Protein AF-A0A564YIC4-F1 (afdb_monomer_lite)

Secondary structure (DSSP, 8-state):
-GGGTPPPGGGSTTHHHHEEE-GGGS-GGGGGGGPPPPTTT---TTPPP-TT-TTSPPTTTT-SSTT--SEEESSTTTGGG---GGG----HHHHHHHHHHTTGGGG-SS------TT-EE-TTS-EE-HHHHHHHH--BTT-HHHHHHHHTTTHHHHTHHHHHHHBTTTTT-S--SSGGG--------

Sequence (189 aa):
GHAIGLDHEHVRAERDEYLKVDTAGVPDNLKSFFTKKTKNQLLTFDSPYDLQSVMHYGQSSFSTFADKTPINVKDAKLRPLLKDVYIKDVSFWDVRAVNLNYDCKDRCRGSKPKCEFPGFIDKNCKCQTPAGFAKRRCVDSYGTSNCAKLADKLECYRNASFMTANCRKTCKFCYTDKLSDLQMVPVVT

Structure (mmCIF, N/CA/C/O backbone):
data_AF-A0A564YIC4-F1
#
_entry.id   AF-A0A564YIC4-F1
#
loop_
_atom_site.group_PDB
_atom_site.id
_atom_site.type_symbol
_atom_site.label_atom_id
_atom_site.label_alt_id
_atom_site.label_comp_id
_atom_site.label_asym_id
_atom_site.label_entity_id
_atom_site.label_seq_id
_atom_site.pdbx_PDB_ins_code
_atom_site.Cartn_x
_atom_site.Cartn_y
_atom_site.Cartn_z
_atom_site.occupancy
_atom_site.B_iso_or_equiv
_atom_site.auth_seq_id
_atom_site.auth_comp_id
_atom_site.auth_asym_id
_atom_site.auth_atom_id
_atom_site.pdbx_PDB_model_num
ATOM 1 N N . GLY A 1 1 ? 2.704 -11.047 4.676 1.00 93.75 1 GLY A N 1
ATOM 2 C CA . GLY A 1 1 ? 1.407 -11.066 3.978 1.00 93.75 1 GLY A CA 1
ATOM 3 C C . GLY A 1 1 ? 0.935 -12.476 3.717 1.00 93.75 1 GLY A C 1
ATOM 4 O O . GLY A 1 1 ? 0.010 -12.906 4.385 1.00 93.75 1 GLY A O 1
ATOM 5 N N . HIS A 1 2 ? 1.594 -13.213 2.821 1.00 97.12 2 HIS A N 1
ATOM 6 C CA . HIS A 1 2 ? 1.142 -14.549 2.396 1.00 97.12 2 HIS A CA 1
ATOM 7 C C . HIS A 1 2 ? 0.832 -15.527 3.533 1.00 97.12 2 HIS A C 1
ATOM 9 O O . HIS A 1 2 ? -0.257 -16.086 3.568 1.00 97.12 2 HIS A O 1
ATOM 15 N N . ALA A 1 3 ? 1.734 -15.669 4.511 1.00 97.81 3 ALA A N 1
ATOM 16 C CA . ALA A 1 3 ? 1.529 -16.576 5.646 1.00 97.81 3 ALA A CA 1
ATOM 17 C C . ALA A 1 3 ? 0.287 -16.248 6.501 1.00 97.81 3 ALA A C 1
ATOM 19 O O . ALA A 1 3 ? -0.204 -17.110 7.218 1.00 97.81 3 ALA A O 1
ATOM 20 N N . ILE A 1 4 ? -0.212 -15.010 6.430 1.00 96.31 4 ILE A N 1
ATOM 21 C CA . ILE A 1 4 ? -1.395 -14.538 7.162 1.00 96.31 4 ILE A CA 1
ATOM 22 C C . ILE A 1 4 ? -2.574 -14.246 6.220 1.00 96.31 4 ILE A C 1
ATOM 24 O O . ILE A 1 4 ? -3.446 -13.448 6.549 1.00 96.31 4 ILE A O 1
ATOM 28 N N . GLY A 1 5 ? -2.590 -14.855 5.030 1.00 95.31 5 GLY A N 1
ATOM 29 C CA . GLY A 1 5 ? -3.751 -14.852 4.138 1.00 95.31 5 GLY A CA 1
ATOM 30 C C . GLY A 1 5 ? -3.860 -13.681 3.159 1.00 95.31 5 GLY A C 1
ATOM 31 O O . GLY A 1 5 ? -4.907 -13.529 2.542 1.00 95.31 5 GLY A O 1
ATOM 32 N N . LEU A 1 6 ? -2.816 -12.859 2.984 1.00 97.62 6 LEU A N 1
ATOM 33 C CA . LEU A 1 6 ? -2.816 -11.831 1.933 1.00 97.62 6 LEU A CA 1
ATOM 34 C C . LEU A 1 6 ? -2.206 -12.359 0.629 1.00 97.62 6 LEU A C 1
ATOM 36 O O . LEU A 1 6 ? -1.064 -12.829 0.613 1.00 97.62 6 LEU A O 1
ATOM 40 N N . ASP A 1 7 ? -2.937 -12.206 -0.470 1.00 97.75 7 ASP A N 1
ATOM 41 C CA . ASP A 1 7 ? -2.413 -12.330 -1.830 1.00 97.75 7 ASP A CA 1
ATOM 42 C C . ASP A 1 7 ? -1.797 -11.019 -2.319 1.00 97.75 7 ASP A C 1
ATOM 44 O O . ASP A 1 7 ? -1.897 -9.983 -1.663 1.00 97.75 7 ASP A O 1
ATOM 48 N N . HIS A 1 8 ? -1.141 -11.066 -3.479 1.00 97.88 8 HIS A N 1
ATOM 49 C CA . HIS A 1 8 ? -0.662 -9.846 -4.109 1.00 97.88 8 HIS A CA 1
ATOM 50 C C . HIS A 1 8 ? -1.817 -8.981 -4.624 1.00 97.88 8 HIS A C 1
ATOM 52 O O . HIS A 1 8 ? -2.728 -9.470 -5.290 1.00 97.88 8 HIS A O 1
ATOM 58 N N . GLU A 1 9 ? -1.743 -7.673 -4.402 1.00 98.00 9 GLU A N 1
ATOM 59 C CA . GLU A 1 9 ? -2.812 -6.750 -4.801 1.00 98.00 9 GLU A CA 1
ATOM 60 C C . GLU A 1 9 ? -3.029 -6.743 -6.329 1.00 98.00 9 GLU A C 1
ATOM 62 O O . GLU A 1 9 ? -4.159 -6.681 -6.813 1.00 98.00 9 GLU A O 1
ATOM 67 N N . HIS A 1 10 ? -1.956 -6.916 -7.117 1.00 97.88 10 HIS A N 1
ATOM 68 C CA . HIS A 1 10 ? -2.035 -6.920 -8.584 1.00 97.88 10 HIS A CA 1
ATOM 69 C C . HIS A 1 10 ? -2.733 -8.147 -9.171 1.00 97.88 10 HIS A C 1
ATOM 71 O O . HIS A 1 10 ? -2.986 -8.166 -10.376 1.00 97.88 10 HIS A O 1
ATOM 77 N N . VAL A 1 11 ? -3.050 -9.176 -8.380 1.00 97.81 11 VAL A N 1
ATOM 78 C CA . VAL A 1 11 ? -3.800 -10.341 -8.877 1.00 97.81 11 VAL A CA 1
ATOM 79 C C . VAL A 1 11 ? -5.314 -10.184 -8.728 1.00 97.81 11 VAL A C 1
ATOM 81 O O . VAL A 1 11 ? -6.042 -11.088 -9.121 1.00 97.81 11 VAL A O 1
ATOM 84 N N . ARG A 1 12 ? -5.818 -9.059 -8.206 1.00 97.94 12 ARG A N 1
ATOM 85 C CA . ARG A 1 12 ? -7.264 -8.805 -8.076 1.00 97.94 12 ARG A CA 1
ATOM 86 C C . ARG A 1 12 ? -7.991 -8.837 -9.427 1.00 97.94 12 ARG A C 1
ATOM 88 O O . ARG A 1 12 ? -7.422 -8.516 -10.471 1.00 97.94 12 ARG A O 1
ATOM 95 N N . ALA A 1 13 ? -9.268 -9.215 -9.416 1.00 97.62 13 ALA A N 1
ATOM 96 C CA . ALA A 1 13 ? -10.060 -9.417 -10.633 1.00 97.62 13 ALA A CA 1
ATOM 97 C C . ALA A 1 13 ? -10.194 -8.130 -11.473 1.00 97.62 13 ALA A C 1
ATOM 99 O O . ALA A 1 13 ? -10.117 -8.164 -12.706 1.00 97.62 13 ALA A O 1
ATOM 100 N N . GLU A 1 14 ? -10.348 -7.006 -10.778 1.00 95.38 14 GLU A N 1
ATOM 101 C CA . GLU A 1 14 ? -10.528 -5.645 -11.281 1.00 95.38 14 GLU A CA 1
ATOM 102 C C . GLU A 1 14 ? -9.211 -4.890 -11.516 1.00 95.38 14 GLU A C 1
ATOM 104 O O . GLU A 1 14 ? -9.234 -3.727 -11.903 1.00 95.38 14 GLU A O 1
ATOM 109 N N . ARG A 1 15 ? -8.042 -5.523 -11.325 1.00 97.00 15 ARG A N 1
ATOM 110 C CA . ARG A 1 15 ? -6.737 -4.836 -11.427 1.00 97.00 15 ARG A CA 1
ATOM 111 C C . ARG A 1 15 ? -6.514 -4.124 -12.764 1.00 97.00 15 ARG A C 1
ATOM 113 O O . ARG A 1 15 ? -5.825 -3.111 -12.808 1.00 97.00 15 ARG A O 1
ATOM 120 N N . ASP A 1 16 ? -7.130 -4.607 -13.842 1.00 97.69 16 ASP A N 1
ATOM 121 C CA . ASP A 1 16 ? -7.024 -3.997 -15.171 1.00 97.69 16 ASP A CA 1
ATOM 122 C C . ASP A 1 16 ? -7.811 -2.676 -15.291 1.00 97.69 16 ASP A C 1
ATOM 124 O O . ASP A 1 16 ? -7.642 -1.965 -16.275 1.00 97.69 16 ASP A O 1
ATOM 128 N N . GLU A 1 17 ? -8.640 -2.290 -14.317 1.00 96.50 17 GLU A N 1
ATOM 129 C CA . GLU A 1 17 ? -9.222 -0.938 -14.239 1.00 96.50 17 GLU A CA 1
ATOM 130 C C . GLU A 1 17 ? -8.153 0.105 -13.868 1.00 96.50 17 GLU A C 1
ATOM 132 O O . GLU A 1 17 ? -8.192 1.240 -14.342 1.00 96.50 17 GLU A O 1
ATOM 137 N N . TYR A 1 18 ? -7.136 -0.312 -13.107 1.00 96.44 18 TYR A N 1
ATOM 138 C CA . TYR A 1 18 ? -6.077 0.546 -12.568 1.00 96.44 18 TYR A CA 1
ATOM 139 C C . TYR A 1 18 ? -4.740 0.366 -13.289 1.00 96.44 18 TYR A C 1
ATOM 141 O O . TYR A 1 18 ? -3.951 1.309 -13.389 1.00 96.44 18 TYR A O 1
ATOM 149 N N . LEU A 1 19 ? -4.478 -0.836 -13.806 1.00 97.56 19 LEU A N 1
ATOM 150 C CA . LEU A 1 19 ? -3.200 -1.235 -14.378 1.00 97.56 19 LEU A CA 1
ATOM 151 C C . LEU A 1 19 ? -3.306 -1.586 -15.863 1.00 97.56 19 LEU A C 1
ATOM 153 O O . LEU A 1 19 ? -4.297 -2.137 -16.337 1.00 97.56 19 LEU A O 1
ATOM 157 N N . LYS A 1 20 ? -2.221 -1.334 -16.590 1.00 97.88 20 LYS A N 1
ATOM 158 C CA . LYS A 1 20 ? -1.868 -2.038 -17.821 1.00 97.88 20 LYS A CA 1
ATOM 159 C C . LYS A 1 20 ? -0.716 -2.988 -17.491 1.00 97.88 20 LYS A C 1
ATOM 161 O O . LYS A 1 20 ? 0.364 -2.5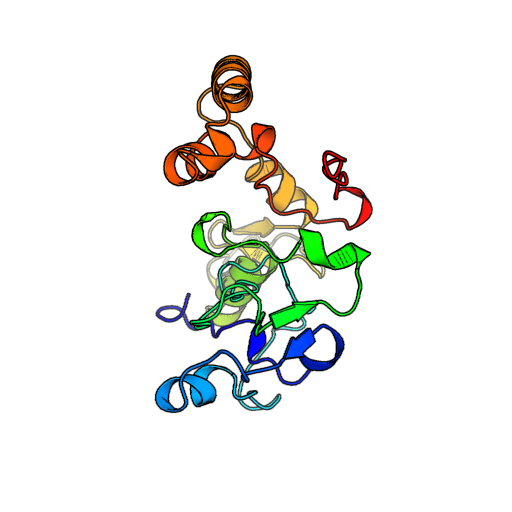29 -17.112 1.00 97.88 20 LYS A O 1
ATOM 166 N N . VAL A 1 21 ? -0.960 -4.290 -17.630 1.00 97.69 21 VAL A N 1
ATOM 167 C CA . VAL A 1 21 ? 0.052 -5.332 -17.410 1.00 97.69 21 VAL A CA 1
ATOM 168 C C . VAL A 1 21 ? 0.643 -5.768 -18.748 1.00 97.69 21 VAL A C 1
ATOM 170 O O . VAL A 1 21 ? -0.103 -6.150 -19.647 1.00 97.69 21 VAL A O 1
ATOM 173 N N . ASP A 1 22 ? 1.969 -5.718 -18.872 1.00 96.88 22 ASP A N 1
ATOM 174 C CA . ASP A 1 22 ? 2.708 -6.136 -20.069 1.00 96.88 22 ASP A CA 1
ATOM 175 C C . ASP A 1 22 ? 3.901 -7.018 -19.689 1.00 96.88 22 ASP A C 1
ATOM 177 O O . ASP A 1 22 ? 4.932 -6.558 -19.211 1.00 96.88 22 ASP A O 1
ATOM 181 N N . THR A 1 23 ? 3.786 -8.320 -19.918 1.00 97.06 23 THR A N 1
ATOM 182 C CA . THR A 1 23 ? 4.815 -9.277 -19.496 1.00 97.06 23 THR A CA 1
ATOM 183 C C . THR A 1 23 ? 5.921 -9.492 -20.535 1.00 97.06 23 THR A C 1
ATOM 185 O O . THR A 1 23 ? 6.698 -10.435 -20.402 1.00 97.06 23 THR A O 1
ATOM 188 N N . ALA A 1 24 ? 6.060 -8.625 -21.546 1.00 96.94 24 ALA A N 1
ATOM 189 C CA . ALA A 1 24 ? 7.092 -8.749 -22.584 1.00 96.94 24 ALA A CA 1
ATOM 190 C C . ALA A 1 24 ? 8.544 -8.700 -22.060 1.00 96.94 24 ALA A C 1
ATOM 192 O O . ALA A 1 24 ? 9.470 -9.080 -22.783 1.00 96.94 24 ALA A O 1
ATOM 193 N N . GLY A 1 25 ? 8.766 -8.190 -20.842 1.00 96.19 25 GLY A N 1
ATOM 194 C CA . GLY A 1 25 ? 10.070 -8.188 -20.161 1.00 96.19 25 GLY A CA 1
ATOM 195 C C . GLY A 1 25 ? 10.256 -9.294 -19.120 1.00 96.19 25 GLY A C 1
ATOM 196 O O . GLY A 1 25 ? 11.339 -9.414 -18.546 1.00 96.19 25 GLY A O 1
ATOM 197 N N . VAL A 1 26 ? 9.213 -10.089 -18.870 1.00 97.81 26 VAL A N 1
ATOM 198 C CA . VAL A 1 26 ? 9.172 -11.119 -17.826 1.00 97.81 26 VAL A CA 1
ATOM 199 C C . VAL A 1 26 ? 9.535 -12.483 -18.429 1.00 97.81 26 VAL A C 1
ATOM 201 O O . VAL A 1 26 ? 8.943 -12.856 -19.446 1.00 97.81 26 VAL A O 1
ATOM 204 N N . PRO A 1 27 ? 10.449 -13.259 -17.812 1.00 97.81 27 PRO A N 1
ATOM 205 C CA . PRO A 1 27 ? 10.739 -14.634 -18.219 1.00 97.81 27 PRO A CA 1
ATOM 206 C C . PRO A 1 27 ? 9.483 -15.514 -18.266 1.00 97.81 27 PRO A C 1
ATOM 208 O O . PRO A 1 27 ? 8.625 -15.420 -17.388 1.00 97.81 27 PRO A O 1
ATOM 211 N N . ASP A 1 28 ? 9.375 -16.400 -19.260 1.00 97.25 28 ASP A N 1
ATOM 212 C CA . ASP A 1 28 ? 8.153 -17.186 -19.503 1.00 97.25 28 ASP A CA 1
ATOM 213 C C . ASP A 1 28 ? 7.704 -18.009 -18.289 1.00 97.25 28 ASP A C 1
ATOM 215 O O . ASP A 1 28 ? 6.517 -18.035 -17.958 1.00 97.25 28 ASP A O 1
ATOM 219 N N . ASN A 1 29 ? 8.651 -18.600 -17.559 1.00 97.44 29 ASN A N 1
ATOM 220 C CA . ASN A 1 29 ? 8.385 -19.374 -16.345 1.00 97.44 29 ASN A CA 1
ATOM 221 C C . ASN A 1 29 ? 7.865 -18.529 -15.165 1.00 97.44 29 ASN A C 1
ATOM 223 O O . ASN A 1 29 ? 7.416 -19.095 -14.171 1.00 97.44 29 ASN A O 1
ATOM 227 N N . LEU A 1 30 ? 7.916 -17.196 -15.259 1.00 97.62 30 LEU A N 1
ATOM 228 C CA . LEU A 1 30 ? 7.442 -16.261 -14.236 1.00 97.62 30 LEU A CA 1
ATOM 229 C C . LEU A 1 30 ? 6.161 -15.516 -14.646 1.00 97.62 30 LEU A C 1
ATOM 231 O O . LEU A 1 30 ? 5.547 -14.841 -13.819 1.00 97.62 30 LEU A O 1
ATOM 235 N N . LYS A 1 31 ? 5.701 -15.642 -15.897 1.00 97.38 31 LYS A N 1
ATOM 236 C CA . LYS A 1 31 ? 4.496 -14.937 -16.375 1.00 97.38 31 LYS A CA 1
ATOM 237 C C . LYS A 1 31 ? 3.230 -15.340 -15.618 1.00 97.38 31 LYS A C 1
ATOM 239 O O . LYS A 1 31 ? 2.336 -14.514 -15.431 1.00 97.38 31 LYS A O 1
ATOM 244 N N . SER A 1 32 ? 3.167 -16.574 -15.116 1.00 97.19 32 SER A N 1
ATOM 245 C CA . SER A 1 32 ? 2.026 -17.073 -14.340 1.00 97.19 32 SER A CA 1
ATOM 246 C C . SER A 1 32 ? 1.784 -16.286 -13.042 1.00 97.19 32 SER A C 1
ATOM 248 O O . SER A 1 32 ? 0.628 -16.174 -12.629 1.00 97.19 32 SER A O 1
ATOM 250 N N . PHE A 1 33 ? 2.805 -15.640 -12.456 1.00 97.44 33 PHE A N 1
ATOM 251 C CA . PHE A 1 33 ? 2.670 -14.769 -11.274 1.00 97.44 33 PHE A CA 1
ATOM 252 C C . PHE A 1 33 ? 1.872 -13.475 -11.535 1.00 97.44 33 PHE A C 1
ATOM 254 O O . PHE A 1 33 ? 1.525 -12.756 -10.596 1.00 97.44 33 PHE A O 1
ATOM 261 N N . PHE A 1 34 ? 1.542 -13.175 -12.796 1.00 98.06 34 PHE A N 1
ATOM 262 C CA . PHE A 1 34 ? 0.685 -12.051 -13.190 1.00 98.06 34 PHE A CA 1
ATOM 263 C C . PHE A 1 34 ? -0.768 -12.469 -13.466 1.00 98.06 34 PHE A C 1
ATOM 265 O O . PHE A 1 34 ? -1.596 -11.628 -13.831 1.00 98.06 34 PHE A O 1
ATOM 272 N N . THR A 1 35 ? -1.112 -13.746 -13.290 1.00 97.69 35 THR A N 1
ATOM 273 C CA . THR A 1 35 ? -2.473 -14.252 -13.522 1.00 97.69 35 THR A CA 1
ATOM 274 C C . THR A 1 35 ? -3.454 -13.643 -12.522 1.00 97.69 35 THR A C 1
ATOM 276 O O . THR A 1 35 ? -3.180 -13.596 -11.324 1.00 97.69 35 THR A O 1
ATOM 279 N N . LYS A 1 36 ? -4.605 -13.161 -13.009 1.00 98.12 36 LYS A N 1
ATOM 280 C CA . LYS A 1 36 ? -5.675 -12.660 -12.136 1.00 98.12 36 LYS A CA 1
ATOM 281 C C . LYS A 1 36 ? -6.354 -13.803 -11.401 1.00 98.12 36 LYS A C 1
ATOM 283 O O . LYS A 1 36 ? -6.601 -14.862 -11.972 1.00 98.12 36 LYS A O 1
ATOM 288 N N . LYS A 1 37 ? -6.751 -13.527 -10.169 1.00 97.88 37 LYS A N 1
ATOM 289 C CA . LYS A 1 37 ? -7.773 -14.266 -9.444 1.00 97.88 37 LYS A CA 1
ATOM 290 C C . LYS A 1 37 ? -9.148 -13.704 -9.792 1.00 97.88 37 LYS A C 1
ATOM 292 O O . LYS A 1 37 ? -9.310 -12.520 -10.080 1.00 97.88 37 LYS A O 1
ATOM 297 N N . THR A 1 38 ? -10.149 -14.568 -9.772 1.00 97.25 38 THR A N 1
ATOM 298 C CA . THR A 1 38 ? -11.562 -14.188 -9.873 1.00 97.25 38 THR A CA 1
ATOM 299 C C . THR A 1 38 ? -12.072 -13.642 -8.537 1.00 97.25 38 THR A C 1
ATOM 301 O O . THR A 1 38 ? -11.466 -13.878 -7.491 1.00 97.25 38 THR A O 1
ATOM 304 N N . LYS A 1 39 ? -13.230 -12.968 -8.548 1.00 93.69 39 LYS A N 1
ATOM 305 C CA . LYS A 1 39 ? -13.878 -12.449 -7.326 1.00 93.69 39 LYS A CA 1
ATOM 306 C C . LYS A 1 39 ? -14.167 -13.537 -6.281 1.00 93.69 39 LYS A C 1
ATOM 308 O O . LYS A 1 39 ? -14.170 -13.251 -5.093 1.00 93.69 39 LYS A O 1
ATOM 313 N N . ASN A 1 40 ? -14.355 -14.786 -6.712 1.00 95.75 40 ASN A N 1
ATOM 314 C CA . ASN A 1 40 ? -14.613 -15.917 -5.814 1.00 95.75 40 ASN A CA 1
ATOM 315 C C . ASN A 1 40 ? -13.327 -16.520 -5.226 1.00 95.75 40 ASN A C 1
ATOM 317 O O . ASN A 1 40 ? -13.388 -17.264 -4.255 1.00 95.75 40 ASN A O 1
ATOM 321 N N . GLN A 1 41 ? -12.167 -16.236 -5.823 1.00 96.38 41 GLN A N 1
ATOM 322 C CA . GLN A 1 41 ? -10.869 -16.755 -5.382 1.00 96.38 41 GLN A CA 1
ATOM 323 C C . GLN A 1 41 ? -10.142 -15.808 -4.424 1.00 96.38 41 GLN A C 1
ATOM 325 O O . GLN A 1 41 ? -9.165 -16.222 -3.802 1.00 96.38 41 GLN A O 1
ATOM 330 N N . LEU A 1 42 ? -10.565 -14.544 -4.342 1.00 95.81 42 LEU A N 1
ATOM 331 C CA . LEU A 1 42 ? -9.922 -13.533 -3.513 1.00 95.81 42 LEU A CA 1
ATOM 332 C C . LEU A 1 42 ? -10.963 -12.609 -2.883 1.00 95.81 42 LEU A C 1
ATOM 334 O O . LEU A 1 42 ? -11.625 -11.836 -3.573 1.00 95.81 42 LEU A O 1
ATOM 338 N N . LEU A 1 43 ? -11.065 -12.672 -1.557 1.00 95.31 43 LEU A N 1
ATOM 339 C CA . LEU A 1 43 ? -11.914 -11.787 -0.774 1.00 95.31 43 LEU A CA 1
ATOM 340 C C . LEU A 1 43 ? -11.203 -10.449 -0.545 1.00 95.31 43 LEU A C 1
ATOM 342 O O . LEU A 1 43 ? -10.116 -10.404 0.024 1.00 95.31 43 LEU A O 1
ATOM 346 N N . THR A 1 44 ? -11.828 -9.351 -0.964 1.00 91.00 44 THR A N 1
ATOM 347 C CA . THR A 1 44 ? -11.240 -8.002 -0.877 1.00 91.00 44 THR A CA 1
ATOM 348 C C . THR A 1 44 ? -11.701 -7.222 0.351 1.00 91.00 44 THR A C 1
ATOM 350 O O . THR A 1 44 ? -11.183 -6.138 0.619 1.00 91.00 44 THR A O 1
ATOM 353 N N . PHE A 1 45 ? -12.675 -7.746 1.101 1.00 93.69 45 PHE A N 1
ATOM 354 C CA . PHE A 1 45 ? -13.305 -7.072 2.241 1.00 93.69 45 PHE A CA 1
ATOM 355 C C . PHE A 1 45 ? -13.802 -5.654 1.910 1.00 93.69 45 PHE A C 1
ATOM 357 O O . PHE A 1 45 ? -13.671 -4.752 2.734 1.00 93.69 45 PHE A O 1
ATOM 364 N N . ASP A 1 46 ? -14.315 -5.422 0.701 1.00 90.56 46 ASP A N 1
ATOM 365 C CA . ASP A 1 46 ? -14.754 -4.099 0.221 1.00 90.56 46 ASP A CA 1
ATOM 366 C C . ASP A 1 46 ? -13.642 -3.033 0.214 1.00 90.56 46 ASP A C 1
ATOM 368 O O . ASP A 1 46 ? -13.907 -1.831 0.274 1.00 90.56 46 ASP A O 1
ATOM 372 N N . SER A 1 47 ? -12.374 -3.454 0.173 1.00 91.88 47 SER A N 1
ATOM 373 C CA . SER A 1 47 ? -11.264 -2.521 -0.017 1.00 91.88 47 SER A CA 1
ATOM 374 C C . SER A 1 47 ? -11.247 -1.987 -1.454 1.00 91.88 47 SER A C 1
ATOM 376 O O . SER A 1 47 ? -11.444 -2.763 -2.398 1.00 91.88 47 SER A O 1
ATOM 378 N N . PRO A 1 48 ? -10.964 -0.687 -1.655 1.00 94.06 48 PRO A N 1
ATOM 379 C CA . PRO A 1 48 ? -10.563 -0.185 -2.960 1.00 94.06 48 PRO A CA 1
ATOM 380 C C . PRO A 1 48 ? -9.233 -0.825 -3.377 1.00 94.06 48 PRO A C 1
ATOM 382 O O . PRO A 1 48 ? -8.508 -1.372 -2.546 1.00 94.06 48 PRO A O 1
ATOM 385 N N . TYR A 1 49 ? -8.904 -0.725 -4.661 1.00 95.38 49 TYR A N 1
ATOM 386 C CA . TYR A 1 49 ? -7.620 -1.188 -5.175 1.00 95.38 49 TYR A CA 1
ATOM 387 C C . TYR A 1 49 ? -6.462 -0.363 -4.585 1.00 95.38 49 TYR A C 1
ATOM 389 O O . TYR A 1 49 ? -6.394 0.852 -4.799 1.00 95.38 49 TYR A O 1
ATOM 397 N N . ASP A 1 50 ? -5.553 -1.002 -3.844 1.00 95.44 50 ASP A N 1
ATOM 398 C CA . ASP A 1 50 ? -4.527 -0.306 -3.060 1.00 95.44 50 ASP A CA 1
ATOM 399 C C . ASP A 1 50 ? -3.121 -0.372 -3.681 1.00 95.44 50 ASP A C 1
ATOM 401 O O . ASP A 1 50 ? -2.308 -1.253 -3.396 1.00 95.44 50 ASP A O 1
ATOM 405 N N . LEU A 1 51 ? -2.773 0.644 -4.474 1.00 95.44 51 LEU A N 1
ATOM 406 C CA . LEU A 1 51 ? -1.428 0.796 -5.053 1.00 95.44 51 LEU A CA 1
ATOM 407 C C . LEU A 1 51 ? -0.305 0.895 -4.000 1.00 95.44 51 LEU A C 1
ATOM 409 O O . LEU A 1 51 ? 0.855 0.596 -4.308 1.00 95.44 51 LEU A O 1
ATOM 413 N N . GLN A 1 52 ? -0.634 1.301 -2.769 1.00 94.56 52 GLN A N 1
ATOM 414 C CA . GLN A 1 52 ? 0.313 1.460 -1.664 1.00 94.56 52 GLN A CA 1
ATOM 415 C C . GLN A 1 52 ? 0.475 0.185 -0.829 1.00 94.56 52 GLN A C 1
ATOM 417 O O . GLN A 1 52 ? 1.357 0.158 0.031 1.00 94.56 52 GLN A O 1
ATOM 422 N N . SER A 1 53 ? -0.331 -0.858 -1.071 1.00 95.75 53 SER A N 1
ATOM 423 C CA . SER A 1 53 ? -0.233 -2.125 -0.345 1.00 95.75 53 SER A CA 1
ATOM 424 C C . SER A 1 53 ? 1.190 -2.680 -0.403 1.00 95.75 53 SER A C 1
ATOM 426 O O . SER A 1 53 ? 1.822 -2.726 -1.468 1.00 95.75 53 SER A O 1
ATOM 428 N N . VAL A 1 54 ? 1.683 -3.169 0.740 1.00 95.31 54 VAL A N 1
ATOM 429 C CA . VAL A 1 54 ? 2.970 -3.884 0.809 1.00 95.31 54 VAL A CA 1
ATOM 430 C C . VAL A 1 54 ? 2.948 -5.166 -0.029 1.00 95.31 54 VAL A C 1
ATOM 432 O O . VAL A 1 54 ? 3.994 -5.663 -0.438 1.00 95.31 54 VAL A O 1
ATOM 435 N N . MET A 1 55 ? 1.749 -5.681 -0.312 1.00 97.06 55 MET A N 1
ATOM 436 C CA . MET A 1 55 ? 1.511 -6.847 -1.154 1.00 97.06 55 MET A CA 1
ATOM 437 C C . MET A 1 55 ? 1.348 -6.486 -2.633 1.00 97.06 55 MET A C 1
ATOM 439 O O . MET A 1 55 ? 1.173 -7.372 -3.463 1.00 97.06 55 MET A O 1
ATOM 443 N N . HIS A 1 56 ? 1.422 -5.212 -3.011 1.00 97.50 56 HIS A N 1
ATOM 444 C CA . HIS A 1 56 ? 1.441 -4.834 -4.416 1.00 97.50 56 HIS A CA 1
ATOM 445 C C . HIS A 1 56 ? 2.875 -4.900 -4.958 1.00 97.50 56 HIS A C 1
ATOM 447 O O . HIS A 1 56 ? 3.784 -4.266 -4.415 1.00 97.50 56 HIS A O 1
ATOM 453 N N . TYR A 1 57 ? 3.082 -5.598 -6.073 1.00 96.75 57 TYR A N 1
ATOM 454 C CA . TYR A 1 57 ? 4.352 -5.580 -6.806 1.00 96.75 57 TYR A CA 1
ATOM 455 C C . TYR A 1 57 ? 4.775 -4.181 -7.252 1.00 96.75 57 TYR A C 1
ATOM 457 O O . TYR A 1 57 ? 3.946 -3.282 -7.361 1.00 96.75 57 TYR A O 1
ATOM 465 N N . GLY A 1 58 ? 6.076 -3.996 -7.474 1.00 94.50 58 GLY A N 1
ATOM 466 C CA . GLY A 1 58 ? 6.625 -2.778 -8.064 1.00 94.50 58 GLY A CA 1
ATOM 467 C C . GLY A 1 58 ? 6.429 -2.758 -9.579 1.00 94.50 58 GLY A C 1
ATOM 468 O O . GLY A 1 58 ? 6.039 -3.753 -10.190 1.00 94.50 58 GLY A O 1
ATOM 469 N N . GLN A 1 59 ? 6.726 -1.619 -10.199 1.00 94.56 59 GLN A N 1
ATOM 470 C CA . GLN A 1 59 ? 6.543 -1.417 -11.641 1.00 94.56 59 GLN A CA 1
ATOM 471 C C . GLN A 1 59 ? 7.380 -2.395 -12.484 1.00 94.56 59 GLN A C 1
ATOM 473 O O . GLN A 1 59 ? 6.897 -2.907 -13.492 1.00 94.56 59 GLN A O 1
ATOM 478 N N . SER A 1 60 ? 8.603 -2.689 -12.035 1.00 93.69 60 SER A N 1
ATOM 479 C CA . SER A 1 60 ? 9.610 -3.513 -12.718 1.00 93.69 60 SER A CA 1
ATOM 480 C C . SER A 1 60 ? 9.651 -4.975 -12.256 1.00 93.69 60 SER A C 1
ATOM 482 O O . SER A 1 60 ? 10.544 -5.717 -12.664 1.00 93.69 60 SER A O 1
ATOM 484 N N . SER A 1 61 ? 8.717 -5.413 -11.401 1.00 94.38 61 SER A N 1
ATOM 485 C CA . SER A 1 61 ? 8.747 -6.758 -10.813 1.00 94.38 61 SER A CA 1
ATOM 486 C C . SER A 1 61 ? 8.903 -7.850 -11.878 1.00 94.38 61 SER A C 1
ATOM 488 O O . SER A 1 61 ? 8.148 -7.895 -12.845 1.00 94.38 61 SER A O 1
ATOM 490 N N . PHE A 1 62 ? 9.894 -8.725 -11.683 1.00 95.06 62 PHE A N 1
ATOM 491 C CA . PHE A 1 62 ? 10.297 -9.809 -12.593 1.00 95.06 62 PHE A CA 1
ATOM 492 C C . PHE A 1 62 ? 10.783 -9.404 -13.994 1.00 95.06 62 PHE A C 1
ATOM 494 O O . PHE A 1 62 ? 11.087 -10.292 -14.791 1.00 95.06 62 PHE A O 1
ATOM 501 N N . SER A 1 63 ? 10.891 -8.113 -14.316 1.00 96.06 63 SER A N 1
ATOM 502 C CA . SER A 1 63 ? 11.481 -7.703 -15.589 1.00 96.06 63 SER A CA 1
ATOM 503 C C . SER A 1 63 ? 12.986 -7.951 -15.597 1.00 96.06 63 SER A C 1
ATOM 505 O O . SER A 1 63 ? 13.678 -7.694 -14.613 1.00 96.06 63 SER A O 1
ATOM 507 N N . THR A 1 64 ? 13.495 -8.419 -16.732 1.00 96.44 64 THR A N 1
ATOM 508 C CA . THR A 1 64 ? 14.939 -8.550 -17.003 1.00 96.44 64 THR A CA 1
ATOM 509 C C . THR A 1 64 ? 15.462 -7.450 -17.930 1.00 96.44 64 THR A C 1
ATOM 511 O O . THR A 1 64 ? 16.648 -7.417 -18.244 1.00 96.44 64 THR A O 1
ATOM 514 N N . PHE A 1 65 ? 14.587 -6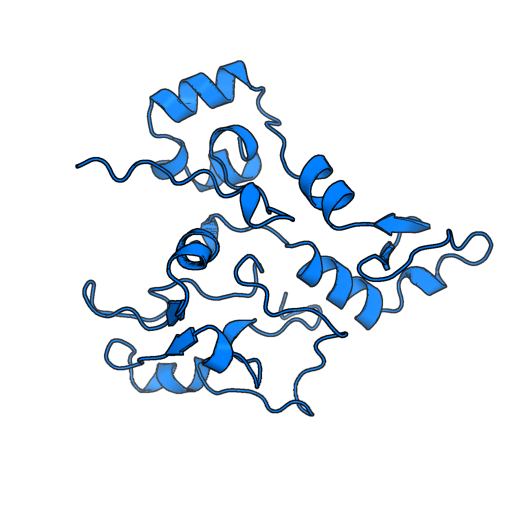.524 -18.339 1.00 94.50 65 PHE A N 1
ATOM 515 C CA . PHE A 1 65 ? 14.894 -5.422 -19.246 1.00 94.50 65 PHE A CA 1
ATOM 516 C C . PHE A 1 65 ? 14.552 -4.085 -18.586 1.00 94.50 65 PHE A C 1
ATOM 518 O O . PHE A 1 65 ? 13.450 -3.911 -18.065 1.00 94.50 65 PHE A O 1
ATOM 525 N N . ALA A 1 66 ? 15.485 -3.132 -18.628 1.00 90.19 66 ALA A N 1
ATOM 526 C CA . ALA A 1 66 ? 15.324 -1.824 -17.989 1.00 90.19 66 ALA A CA 1
ATOM 527 C C . ALA A 1 66 ? 14.228 -0.956 -18.637 1.00 90.19 66 ALA A C 1
ATOM 529 O O . ALA A 1 66 ? 13.642 -0.107 -17.972 1.00 90.19 66 ALA A O 1
ATOM 530 N N . ASP A 1 67 ? 13.942 -1.178 -19.919 1.00 92.31 67 ASP A N 1
ATOM 531 C CA . ASP A 1 67 ? 12.962 -0.443 -20.724 1.00 92.31 67 ASP A CA 1
ATOM 532 C C . ASP A 1 67 ? 11.575 -1.109 -20.761 1.00 92.31 67 ASP A C 1
ATOM 534 O O . ASP A 1 67 ? 10.639 -0.563 -21.348 1.00 92.31 67 ASP A O 1
ATOM 538 N N . LYS A 1 68 ? 11.410 -2.275 -20.123 1.00 93.94 68 LYS A N 1
ATOM 539 C CA . LYS A 1 68 ? 10.132 -2.993 -20.065 1.00 93.94 68 LYS A CA 1
ATOM 540 C C . LYS A 1 68 ? 9.592 -3.005 -18.646 1.00 93.94 68 LYS A C 1
ATOM 542 O O . LYS A 1 68 ? 10.164 -3.641 -17.762 1.00 93.94 68 LYS A O 1
ATOM 547 N N . THR A 1 69 ? 8.446 -2.359 -18.462 1.00 94.56 69 THR A N 1
ATOM 548 C CA . THR A 1 69 ? 7.770 -2.204 -17.170 1.00 94.56 69 THR A CA 1
ATOM 549 C C . THR A 1 69 ? 6.528 -3.092 -17.114 1.00 94.56 69 THR A C 1
ATOM 551 O O . THR A 1 69 ? 5.528 -2.747 -17.750 1.00 94.56 69 THR A O 1
ATOM 554 N N . PRO A 1 70 ? 6.534 -4.216 -16.369 1.00 96.69 70 PRO A N 1
ATOM 555 C CA . PRO A 1 70 ? 5.402 -5.133 -16.373 1.00 96.69 70 PRO A CA 1
ATOM 556 C C . PRO A 1 70 ? 4.116 -4.594 -15.772 1.00 96.69 70 PRO A C 1
ATOM 558 O O . PRO A 1 70 ? 3.037 -5.034 -16.164 1.00 96.69 70 PRO A O 1
ATOM 561 N N . ILE A 1 71 ? 4.205 -3.645 -14.842 1.00 97.31 71 ILE A N 1
ATOM 562 C CA . ILE A 1 71 ? 3.047 -3.070 -14.161 1.00 97.31 71 ILE A CA 1
ATOM 563 C C . ILE A 1 71 ? 3.040 -1.559 -14.372 1.00 97.31 71 ILE A C 1
ATOM 565 O O . ILE A 1 71 ? 3.847 -0.841 -13.788 1.00 97.31 71 ILE A O 1
ATOM 569 N N . ASN A 1 72 ? 2.082 -1.067 -15.159 1.00 96.31 72 ASN A N 1
ATOM 570 C CA . ASN A 1 72 ? 1.917 0.361 -15.424 1.00 96.31 72 ASN A CA 1
ATOM 571 C C . ASN A 1 72 ? 0.589 0.859 -14.860 1.00 96.31 72 ASN A C 1
ATOM 573 O O . ASN A 1 72 ? -0.468 0.381 -15.267 1.00 96.31 72 ASN A O 1
ATOM 577 N N . VAL A 1 73 ? 0.618 1.856 -13.974 1.00 96.88 73 VAL A N 1
ATOM 578 C CA . VAL A 1 73 ? -0.614 2.508 -13.501 1.00 96.88 73 VAL A CA 1
ATOM 579 C C . VAL A 1 73 ? -1.176 3.397 -14.611 1.00 96.88 73 VAL A C 1
ATOM 581 O O . VAL A 1 73 ? -0.466 4.248 -15.165 1.00 96.88 73 VAL A O 1
ATOM 584 N N . LYS A 1 74 ? -2.455 3.189 -14.941 1.00 95.94 74 LYS A N 1
ATOM 585 C CA . LYS A 1 74 ? -3.158 3.891 -16.023 1.00 95.94 74 LYS A CA 1
ATOM 586 C C . LYS A 1 74 ? -3.249 5.389 -15.750 1.00 95.94 74 LYS A C 1
ATOM 588 O O . LYS A 1 74 ? -2.808 6.181 -16.583 1.00 95.94 74 LYS A O 1
ATOM 593 N N . ASP A 1 75 ? -3.758 5.767 -14.579 1.00 92.75 75 ASP A N 1
ATOM 594 C CA . ASP A 1 75 ? -3.830 7.168 -14.166 1.00 92.75 75 ASP A CA 1
ATOM 595 C C . ASP A 1 75 ? -2.440 7.683 -13.766 1.00 92.75 75 ASP A C 1
ATOM 597 O O . ASP A 1 75 ? -1.827 7.226 -12.797 1.00 92.75 75 ASP A O 1
ATOM 601 N N . ALA A 1 76 ? -1.949 8.672 -14.514 1.00 90.75 76 ALA A N 1
ATOM 602 C CA . ALA A 1 76 ? -0.663 9.307 -14.267 1.00 90.75 76 ALA A CA 1
ATOM 603 C C . ALA A 1 76 ? -0.574 9.965 -12.881 1.00 90.75 76 ALA A C 1
ATOM 605 O O . ALA A 1 76 ? 0.504 9.960 -12.288 1.00 90.75 76 ALA A O 1
ATOM 606 N N . LYS A 1 77 ? -1.690 10.467 -12.333 1.00 89.19 77 LYS A N 1
ATOM 607 C CA . LYS A 1 77 ? -1.741 11.067 -10.990 1.00 89.19 77 LYS A CA 1
ATOM 608 C C . LYS A 1 77 ? -1.531 10.031 -9.887 1.00 89.19 77 LYS A C 1
ATOM 610 O O . LYS A 1 77 ? -1.058 10.374 -8.809 1.00 89.19 77 LYS A O 1
ATOM 615 N N . LEU A 1 78 ? -1.859 8.768 -10.163 1.00 89.62 78 LEU A N 1
ATOM 616 C CA . LEU A 1 78 ? -1.747 7.661 -9.214 1.00 89.62 78 LEU A CA 1
ATOM 617 C C . LEU A 1 78 ? -0.413 6.914 -9.310 1.00 89.62 78 LEU A C 1
ATOM 619 O O . LEU A 1 78 ? -0.045 6.221 -8.365 1.00 89.62 78 LEU A O 1
ATOM 623 N N . ARG A 1 79 ? 0.343 7.063 -10.408 1.00 90.81 79 ARG A N 1
ATOM 624 C CA . ARG A 1 79 ? 1.658 6.411 -10.591 1.00 90.81 79 ARG A CA 1
ATOM 625 C C . ARG A 1 79 ? 2.607 6.574 -9.393 1.00 90.81 79 ARG A C 1
ATOM 627 O O . ARG A 1 79 ? 3.198 5.566 -9.013 1.00 90.81 79 ARG A O 1
ATOM 634 N N . PRO A 1 80 ? 2.729 7.753 -8.744 1.00 88.94 80 PRO A N 1
ATOM 635 C CA . PRO A 1 80 ? 3.621 7.918 -7.591 1.00 88.94 80 PRO A CA 1
ATOM 636 C C . PRO A 1 80 ? 3.250 7.079 -6.355 1.00 88.94 80 PRO A C 1
ATOM 638 O O . PRO A 1 80 ? 4.088 6.899 -5.470 1.00 88.94 80 PRO A O 1
ATOM 641 N N . LEU A 1 81 ? 2.013 6.570 -6.271 1.00 89.88 81 LEU A N 1
ATOM 642 C CA . LEU A 1 81 ? 1.589 5.662 -5.200 1.00 89.88 81 LEU A CA 1
ATOM 643 C C . LEU A 1 81 ? 2.213 4.275 -5.351 1.00 89.88 81 LEU A C 1
ATOM 645 O O . LEU A 1 81 ? 2.487 3.612 -4.349 1.00 89.88 81 LEU A O 1
ATOM 649 N N . LEU A 1 82 ? 2.458 3.844 -6.592 1.00 92.88 82 LEU A N 1
ATOM 650 C CA . LEU A 1 82 ? 3.049 2.548 -6.881 1.00 92.88 82 LEU A CA 1
ATOM 651 C C . LEU A 1 82 ? 4.573 2.613 -6.769 1.00 92.88 82 LEU A C 1
ATOM 653 O O . LEU A 1 82 ? 5.297 2.799 -7.750 1.00 92.88 82 LEU A O 1
ATOM 657 N N . LYS A 1 83 ? 5.037 2.450 -5.535 1.00 89.06 83 LYS A N 1
ATOM 658 C CA . LYS A 1 83 ? 6.455 2.429 -5.175 1.00 89.06 83 LYS A CA 1
ATOM 659 C C . LYS A 1 83 ? 7.065 1.032 -5.300 1.00 89.06 83 LYS A C 1
ATOM 661 O O . LYS A 1 83 ? 6.346 0.042 -5.451 1.00 89.06 83 LYS A O 1
ATOM 666 N N . ASP A 1 84 ? 8.383 0.941 -5.182 1.00 86.12 84 ASP A N 1
ATOM 667 C CA . ASP A 1 84 ? 9.065 -0.345 -5.058 1.00 86.12 84 ASP A CA 1
ATOM 668 C C . ASP A 1 84 ? 8.819 -0.987 -3.693 1.00 86.12 84 ASP A C 1
ATOM 670 O O . ASP A 1 84 ? 8.667 -0.308 -2.678 1.00 86.12 84 ASP A O 1
ATOM 674 N N . VAL A 1 85 ? 8.796 -2.320 -3.664 1.00 84.81 85 VAL A N 1
ATOM 675 C CA . VAL A 1 85 ? 8.398 -3.103 -2.482 1.00 84.81 85 VAL A CA 1
ATOM 676 C C . VAL A 1 85 ? 9.249 -2.770 -1.250 1.00 84.81 85 VAL A C 1
ATOM 678 O O . VAL A 1 85 ? 8.710 -2.654 -0.152 1.00 84.81 85 VAL A O 1
ATOM 681 N N . TYR A 1 86 ? 10.555 -2.543 -1.418 1.00 84.25 86 TYR A N 1
ATOM 682 C CA . TYR A 1 86 ? 11.487 -2.292 -0.310 1.00 84.25 86 TYR A CA 1
ATOM 683 C C . TYR A 1 86 ? 11.299 -0.931 0.387 1.00 84.25 86 TYR A C 1
ATOM 685 O O . TYR A 1 86 ? 11.840 -0.731 1.474 1.00 84.25 86 TYR A O 1
ATOM 693 N N . ILE A 1 87 ? 10.525 -0.006 -0.202 1.00 87.44 87 ILE A N 1
ATOM 694 C CA . ILE A 1 87 ? 10.166 1.279 0.424 1.00 87.44 87 ILE A CA 1
ATOM 695 C C . ILE A 1 87 ? 8.707 1.363 0.882 1.00 87.44 87 ILE A C 1
ATOM 697 O O . ILE A 1 87 ? 8.286 2.398 1.406 1.00 87.44 87 ILE A O 1
ATOM 701 N N . LYS A 1 88 ? 7.928 0.289 0.707 1.00 88.69 88 LYS A N 1
ATOM 702 C CA . LYS A 1 88 ? 6.549 0.212 1.200 1.00 88.69 88 LYS A CA 1
ATOM 703 C C . LYS A 1 88 ? 6.495 -0.129 2.688 1.00 88.69 88 LYS A C 1
ATOM 705 O O . LYS A 1 88 ? 7.473 -0.506 3.328 1.00 88.69 88 LYS A O 1
ATOM 710 N N . ASP A 1 89 ? 5.311 0.039 3.254 1.00 89.62 89 ASP A N 1
ATOM 711 C CA . ASP A 1 89 ? 4.917 -0.489 4.560 1.00 89.62 89 ASP A CA 1
ATOM 712 C C . ASP A 1 89 ? 3.532 -1.084 4.426 1.00 89.62 89 ASP A C 1
ATOM 714 O O . ASP A 1 89 ? 2.860 -0.873 3.416 1.00 89.62 89 ASP A O 1
ATOM 718 N N . VAL A 1 90 ? 3.084 -1.752 5.481 1.00 93.25 90 VAL A N 1
ATOM 719 C CA . VAL A 1 90 ? 1.681 -2.126 5.605 1.00 93.25 90 VAL A CA 1
ATOM 720 C C . VAL A 1 90 ? 0.789 -0.899 5.405 1.00 93.25 90 VAL A C 1
ATOM 722 O O . VAL A 1 90 ? 0.907 0.110 6.109 1.00 93.25 90 VAL A O 1
ATOM 725 N N . SER A 1 91 ? -0.104 -0.990 4.429 1.00 94.56 91 SER A N 1
ATOM 726 C CA . SER A 1 91 ? -1.136 0.010 4.187 1.00 94.56 91 SER A CA 1
ATOM 727 C C . SER A 1 91 ? -2.263 -0.112 5.214 1.00 94.56 91 SER A C 1
ATOM 729 O O . SER A 1 91 ? -2.360 -1.087 5.970 1.00 94.56 91 SER A O 1
ATOM 731 N N . PHE A 1 92 ? -3.164 0.871 5.229 1.00 95.62 92 PHE A N 1
ATOM 732 C CA . PHE A 1 92 ? -4.392 0.765 6.015 1.00 95.62 92 PHE A CA 1
ATOM 733 C C . PHE A 1 92 ? -5.230 -0.456 5.594 1.00 95.62 92 PHE A C 1
ATOM 735 O O . PHE A 1 92 ? -5.754 -1.168 6.456 1.00 95.62 92 PHE A O 1
ATOM 742 N N . TRP A 1 93 ? -5.331 -0.715 4.287 1.00 96.12 93 TRP A N 1
ATOM 743 C CA . TRP A 1 93 ? -6.169 -1.777 3.736 1.00 96.12 93 TRP A CA 1
ATOM 744 C C . TRP A 1 93 ? -5.591 -3.171 3.979 1.00 96.12 93 TRP A C 1
ATOM 746 O O . TRP A 1 93 ? -6.361 -4.072 4.308 1.00 96.12 93 TRP A O 1
ATOM 756 N N . ASP A 1 94 ? -4.262 -3.323 3.976 1.00 97.19 94 ASP A N 1
ATOM 757 C CA . ASP A 1 94 ? -3.590 -4.565 4.386 1.00 97.19 94 ASP A CA 1
ATOM 758 C C . ASP A 1 94 ? -3.976 -4.941 5.823 1.00 97.19 94 ASP A C 1
ATOM 760 O O . ASP A 1 94 ? -4.393 -6.063 6.118 1.00 97.19 94 ASP A O 1
ATOM 764 N N . VAL A 1 95 ? -3.859 -3.978 6.746 1.00 96.62 95 VAL A N 1
ATOM 765 C CA . VAL A 1 95 ? -4.140 -4.221 8.166 1.00 96.62 95 VAL A CA 1
ATOM 766 C C . VAL A 1 95 ? -5.632 -4.453 8.390 1.00 96.62 95 VAL A C 1
ATOM 768 O O . VAL A 1 95 ? -5.997 -5.321 9.187 1.00 96.62 95 VAL A O 1
ATOM 771 N N . ARG A 1 96 ? -6.496 -3.726 7.675 1.00 96.69 96 ARG A N 1
ATOM 772 C CA . ARG A 1 96 ? -7.944 -3.934 7.727 1.00 96.69 96 ARG A CA 1
ATOM 773 C C . ARG A 1 96 ? -8.323 -5.339 7.265 1.00 96.69 96 ARG A C 1
ATOM 775 O O . ARG A 1 96 ? -9.034 -6.021 7.998 1.00 96.69 96 ARG A O 1
ATOM 782 N N . ALA A 1 97 ? -7.823 -5.781 6.110 1.00 97.19 97 ALA A N 1
ATOM 783 C CA . ALA A 1 97 ? -8.101 -7.108 5.567 1.00 97.19 97 ALA A CA 1
ATOM 784 C C . ALA A 1 97 ? -7.714 -8.210 6.562 1.00 97.19 97 ALA A C 1
ATOM 786 O O . ALA A 1 97 ? -8.534 -9.066 6.872 1.00 97.19 97 ALA A O 1
ATOM 787 N N . VAL A 1 98 ? -6.523 -8.133 7.167 1.00 97.56 98 VAL A N 1
ATOM 788 C CA . VAL A 1 98 ? -6.094 -9.105 8.188 1.00 97.56 98 VAL A CA 1
ATOM 789 C C . VAL A 1 98 ? -6.999 -9.076 9.426 1.00 97.56 98 VAL A C 1
ATOM 791 O O . VAL A 1 98 ? -7.381 -10.128 9.929 1.00 97.56 98 VAL A O 1
ATOM 794 N N . ASN A 1 99 ? -7.375 -7.899 9.937 1.00 97.38 99 ASN A N 1
ATOM 795 C CA . ASN A 1 99 ? -8.217 -7.832 11.141 1.00 97.38 99 ASN A CA 1
ATOM 796 C C . ASN A 1 99 ? -9.630 -8.377 10.905 1.00 97.38 99 ASN A C 1
ATOM 798 O O . ASN A 1 99 ? -10.202 -8.961 11.825 1.00 97.38 99 ASN A O 1
ATOM 802 N N . LEU A 1 100 ? -10.174 -8.194 9.700 1.00 96.62 100 LEU A N 1
ATOM 803 C CA . LEU A 1 100 ? -11.460 -8.767 9.307 1.00 96.62 100 LEU A CA 1
ATOM 804 C C . LEU A 1 100 ? -11.350 -10.272 9.045 1.00 96.62 100 LEU A C 1
ATOM 806 O O . LEU A 1 100 ? -12.190 -11.017 9.524 1.00 96.62 100 LEU A O 1
ATOM 810 N N . ASN A 1 101 ? -10.289 -10.727 8.376 1.00 97.06 101 ASN A N 1
ATOM 811 C CA . ASN A 1 101 ? -10.072 -12.144 8.077 1.00 97.06 101 ASN A CA 1
ATOM 812 C C . ASN A 1 101 ? -9.899 -13.017 9.330 1.00 97.06 101 ASN A C 1
ATOM 814 O O . ASN A 1 101 ? -10.219 -14.198 9.309 1.00 97.06 101 ASN A O 1
ATOM 818 N N . TYR A 1 102 ? -9.363 -12.446 10.411 1.00 96.88 102 TYR A N 1
ATOM 819 C CA . TYR A 1 102 ? -9.146 -13.142 11.684 1.00 96.88 102 TYR A CA 1
ATOM 820 C C . TYR A 1 102 ? -10.135 -12.725 12.784 1.00 96.88 102 TYR A C 1
ATOM 822 O O . TYR A 1 102 ? -9.849 -12.956 13.961 1.00 96.88 102 TYR A O 1
ATOM 830 N N . ASP A 1 103 ? -11.235 -12.048 12.433 1.00 95.44 103 ASP A N 1
ATOM 831 C CA . ASP A 1 103 ? -12.280 -11.593 13.363 1.00 95.44 103 ASP A CA 1
ATOM 832 C C . ASP A 1 103 ? -11.725 -10.941 14.642 1.00 95.44 103 ASP A C 1
ATOM 834 O O . ASP A 1 103 ? -12.182 -11.160 15.766 1.00 95.44 103 ASP A O 1
ATOM 838 N N . CYS A 1 104 ? -10.700 -10.094 14.491 1.00 94.88 104 CYS A N 1
ATOM 839 C CA . CYS A 1 104 ? -9.952 -9.544 15.626 1.00 94.88 104 CYS A CA 1
ATOM 840 C C . CYS A 1 104 ? -10.843 -8.737 16.585 1.00 94.88 104 CYS A C 1
ATOM 842 O O . CYS A 1 104 ? -10.587 -8.706 17.792 1.00 94.88 104 CYS A O 1
ATOM 844 N N . LYS A 1 105 ? -11.929 -8.149 16.062 1.00 93.75 105 LYS A N 1
ATOM 845 C CA . LYS A 1 105 ? -12.957 -7.441 16.835 1.00 93.75 105 LYS A CA 1
ATOM 846 C C . LYS A 1 105 ? -13.628 -8.325 17.894 1.00 93.75 105 LYS A C 1
ATOM 848 O O . LYS A 1 105 ? -14.102 -7.798 18.896 1.00 93.75 105 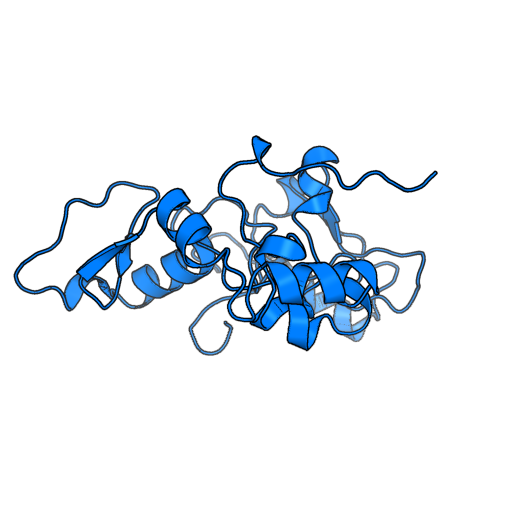LYS A O 1
ATOM 853 N N . ASP A 1 106 ? -13.683 -9.644 17.716 1.00 93.12 106 ASP A N 1
ATOM 854 C CA . ASP A 1 106 ? -14.419 -10.544 18.616 1.00 93.12 106 ASP A CA 1
ATOM 855 C C . ASP A 1 106 ? -13.682 -10.833 19.923 1.00 93.12 106 ASP A C 1
ATOM 857 O O . ASP A 1 106 ? -14.277 -11.283 20.903 1.00 93.12 106 ASP A O 1
ATOM 861 N N . ARG A 1 107 ? -12.410 -10.432 20.007 1.00 91.00 107 ARG A N 1
ATOM 862 C CA . ARG A 1 107 ? -11.676 -10.372 21.277 1.00 91.00 107 ARG A CA 1
ATOM 863 C C . ARG A 1 107 ? -12.183 -9.250 22.196 1.00 91.00 107 ARG A C 1
ATOM 865 O O . ARG A 1 107 ? -11.952 -9.299 23.402 1.00 91.00 107 ARG A O 1
ATOM 872 N N . CYS A 1 108 ? -12.916 -8.271 21.663 1.00 92.12 108 CYS A N 1
ATOM 873 C CA . CYS A 1 108 ? -13.433 -7.117 22.399 1.00 92.12 108 CYS A CA 1
ATOM 874 C C . CYS A 1 108 ? -14.800 -7.423 23.024 1.00 92.12 108 CYS A C 1
ATOM 876 O O . CYS A 1 108 ? -15.837 -6.979 22.534 1.00 92.12 108 CYS A O 1
ATOM 878 N N . ARG A 1 109 ? -14.796 -8.211 24.108 1.00 84.00 109 ARG A N 1
ATOM 879 C CA . ARG A 1 109 ? -16.007 -8.781 24.736 1.00 84.00 109 ARG A CA 1
ATOM 880 C C . ARG A 1 109 ? -16.935 -7.774 25.436 1.00 84.00 109 ARG A C 1
ATOM 882 O O . ARG A 1 109 ? -18.084 -8.116 25.671 1.00 84.00 109 ARG A O 1
ATOM 889 N N . GLY A 1 110 ? -16.471 -6.563 25.764 1.00 76.94 110 GLY A N 1
ATOM 890 C CA . GLY A 1 110 ? -17.259 -5.597 26.557 1.00 76.94 110 GLY A CA 1
ATOM 891 C C . GLY A 1 110 ? -17.338 -4.166 26.017 1.00 76.94 110 GLY A C 1
ATOM 892 O O . GLY A 1 110 ? -18.186 -3.400 26.453 1.00 76.94 110 GLY A O 1
ATOM 893 N N . SER A 1 111 ? -16.478 -3.783 25.071 1.00 73.56 111 SER A N 1
ATOM 894 C CA . SER A 1 111 ? -16.428 -2.424 24.518 1.00 73.56 111 SER A CA 1
ATOM 895 C C . SER A 1 111 ? -15.975 -2.503 23.065 1.00 73.56 111 SER A C 1
ATOM 897 O O . SER A 1 111 ? -14.783 -2.589 22.765 1.00 73.56 111 SER A O 1
ATOM 899 N N . LYS A 1 112 ? -16.947 -2.552 22.151 1.00 84.62 112 LYS A N 1
ATOM 900 C CA . LYS A 1 112 ? -16.707 -2.375 20.719 1.00 84.62 112 LYS A CA 1
ATOM 901 C C . LYS A 1 112 ? -17.010 -0.908 20.411 1.00 84.62 112 LYS A C 1
ATOM 903 O O . LYS A 1 112 ? -18.188 -0.547 20.387 1.00 84.62 112 LYS A O 1
ATOM 908 N N . PRO A 1 113 ? -15.995 -0.040 20.236 1.00 90.50 113 PRO A N 1
ATOM 909 C CA . PRO A 1 113 ? -16.260 1.342 19.868 1.00 90.50 113 PRO A CA 1
ATOM 910 C C . PRO A 1 113 ? -16.989 1.383 18.524 1.00 90.50 113 PRO A C 1
ATOM 912 O O . PRO A 1 113 ? -16.773 0.523 17.664 1.00 90.50 113 PRO A O 1
ATOM 915 N N . LYS A 1 114 ? -17.821 2.409 18.322 1.00 92.38 114 LYS A N 1
ATOM 916 C CA . LYS A 1 114 ? -18.399 2.677 17.006 1.00 92.38 114 LYS A CA 1
ATOM 917 C C . LYS A 1 114 ? -17.255 2.864 16.007 1.00 92.38 114 LYS A C 1
ATOM 919 O O . LYS A 1 114 ? -16.377 3.699 16.217 1.00 92.38 114 LYS A O 1
ATOM 924 N N . CYS A 1 115 ? -17.255 2.062 14.950 1.00 94.25 115 CYS A N 1
ATOM 925 C CA . CYS A 1 115 ? -16.240 2.116 13.912 1.00 94.25 115 CYS A CA 1
ATOM 926 C C . CYS A 1 115 ? -16.914 1.895 12.563 1.00 94.25 115 CYS A C 1
ATOM 928 O O . CYS A 1 115 ? -17.271 0.774 12.210 1.00 94.25 115 CYS A O 1
ATOM 930 N N . GLU A 1 116 ? -17.166 2.994 11.863 1.00 92.56 116 GLU A N 1
ATOM 931 C CA . GLU A 1 116 ? -17.835 2.984 10.566 1.00 92.56 116 GLU A CA 1
ATOM 932 C C . GLU A 1 116 ? -16.832 2.706 9.453 1.00 92.56 116 GLU A C 1
ATOM 934 O O . GLU A 1 116 ? -15.649 3.024 9.589 1.00 92.56 116 GLU A O 1
ATOM 939 N N . PHE A 1 117 ? -17.311 2.146 8.341 1.00 90.19 117 PHE A N 1
ATOM 940 C CA . PHE A 1 117 ? -16.523 2.028 7.119 1.00 90.19 117 PHE A CA 1
ATOM 941 C C . PHE A 1 117 ? -15.962 3.408 6.716 1.00 90.19 117 PHE A C 1
ATOM 943 O O . PHE A 1 117 ? -16.697 4.394 6.769 1.00 90.19 117 PHE A O 1
ATOM 950 N N . PRO A 1 118 ? -14.682 3.512 6.314 1.00 93.25 118 PRO A N 1
ATOM 951 C CA . PRO A 1 118 ? -13.740 2.424 6.023 1.00 93.25 118 PRO A CA 1
ATOM 952 C C . PRO A 1 118 ? -12.991 1.849 7.238 1.00 93.25 118 PRO A C 1
ATOM 954 O O . PRO A 1 118 ? -12.105 1.021 7.063 1.00 93.25 118 PRO A O 1
ATOM 957 N N . GLY A 1 119 ? -13.311 2.261 8.462 1.00 94.88 119 GLY A N 1
ATOM 958 C CA . GLY A 1 119 ? -12.649 1.826 9.690 1.00 94.88 119 GLY A CA 1
ATOM 959 C C . GLY A 1 119 ? -12.809 0.343 10.052 1.00 94.88 119 GLY A C 1
ATOM 960 O O . GLY A 1 119 ? -13.629 -0.386 9.489 1.00 94.88 119 GLY A O 1
ATOM 961 N N . PHE A 1 120 ? -11.996 -0.106 11.014 1.00 95.56 120 PHE A N 1
ATOM 962 C CA . PHE A 1 120 ? -12.096 -1.428 11.644 1.00 95.56 120 PHE A CA 1
ATOM 963 C C . PHE A 1 120 ? -11.641 -1.394 13.112 1.00 95.56 120 PHE A C 1
ATOM 965 O O . PHE A 1 120 ? -10.861 -0.530 13.512 1.00 95.56 120 PHE A O 1
ATOM 972 N N . ILE A 1 121 ? -12.115 -2.348 13.918 1.00 96.00 121 ILE A N 1
ATOM 973 C CA . ILE A 1 121 ? -11.669 -2.528 15.307 1.00 96.00 121 ILE A CA 1
ATOM 974 C C . ILE A 1 121 ? -10.433 -3.430 15.310 1.00 96.00 121 ILE A C 1
ATOM 976 O O . ILE A 1 121 ? -10.483 -4.544 14.788 1.00 96.00 121 ILE A O 1
ATOM 980 N N . ASP A 1 122 ? -9.333 -2.950 15.887 1.00 94.62 122 ASP A N 1
ATOM 981 C CA . ASP A 1 122 ? -8.086 -3.710 15.984 1.00 94.62 122 ASP A CA 1
ATOM 982 C C . ASP A 1 122 ? -8.042 -4.665 17.191 1.00 94.62 122 ASP A C 1
ATOM 984 O O . ASP A 1 122 ? -8.910 -4.659 18.067 1.00 94.62 122 ASP A O 1
ATOM 988 N N . LYS A 1 123 ? -6.969 -5.461 17.276 1.00 92.06 123 LYS A N 1
ATOM 989 C CA . LYS A 1 123 ? -6.707 -6.380 18.401 1.00 92.06 123 LYS A CA 1
ATOM 990 C C . LYS A 1 123 ? -6.655 -5.720 19.789 1.00 92.06 123 LYS A C 1
ATOM 992 O O . LYS A 1 123 ? -6.698 -6.432 20.786 1.00 92.06 123 LYS A O 1
ATOM 997 N N . ASN A 1 124 ? -6.494 -4.397 19.858 1.00 92.50 124 ASN A N 1
ATOM 998 C CA . ASN A 1 124 ? -6.453 -3.620 21.098 1.00 92.50 124 ASN A CA 1
ATOM 999 C C . ASN A 1 124 ? -7.800 -2.929 21.375 1.00 92.50 124 ASN A C 1
ATOM 1001 O O . ASN A 1 124 ? -7.858 -2.023 22.206 1.00 92.50 124 ASN A O 1
ATOM 1005 N N . CYS A 1 125 ? -8.860 -3.315 20.660 1.00 94.56 125 CYS A N 1
ATOM 1006 C CA . CYS A 1 125 ? -10.202 -2.758 20.780 1.00 94.56 125 CYS A CA 1
ATOM 1007 C C . CYS A 1 125 ? -10.286 -1.263 20.460 1.00 94.56 125 CYS A C 1
ATOM 1009 O O . CYS A 1 125 ? -11.122 -0.546 21.008 1.00 94.56 125 CYS A O 1
ATOM 1011 N N . LYS A 1 126 ? -9.434 -0.783 19.544 1.00 94.31 126 LYS A N 1
ATOM 1012 C CA . LYS A 1 126 ? -9.460 0.598 19.050 1.00 94.31 126 LYS A CA 1
ATOM 1013 C C . LYS A 1 126 ? -10.000 0.643 17.628 1.00 94.31 126 LYS A C 1
ATOM 1015 O O . LYS A 1 126 ? -9.620 -0.175 16.793 1.00 94.31 126 LYS A O 1
ATOM 1020 N N . CYS A 1 127 ? -10.847 1.633 17.342 1.00 95.50 127 CYS A N 1
ATOM 1021 C CA . CYS A 1 127 ? -11.235 1.934 15.969 1.00 95.50 127 CYS A CA 1
ATOM 1022 C C . CYS A 1 127 ? -10.048 2.563 15.229 1.00 95.50 127 CYS A C 1
ATOM 1024 O O . CYS A 1 127 ? -9.518 3.596 15.643 1.00 95.50 127 CYS A O 1
ATOM 1026 N N . GLN A 1 128 ? -9.627 1.929 14.141 1.00 95.62 128 GLN A N 1
ATOM 1027 C CA . GLN A 1 128 ? -8.616 2.441 13.227 1.00 95.62 128 GLN A CA 1
ATOM 1028 C C . GLN A 1 128 ? -9.318 3.060 12.020 1.00 95.62 128 GLN A C 1
ATOM 1030 O O . GLN A 1 128 ? -10.180 2.429 11.414 1.00 95.62 128 GLN A O 1
ATOM 1035 N N . THR A 1 129 ? -8.921 4.276 11.651 1.00 95.12 129 THR A N 1
ATOM 1036 C CA . THR A 1 129 ? -9.386 4.983 10.447 1.00 95.12 129 THR A CA 1
ATOM 1037 C C . THR A 1 129 ? -8.208 5.227 9.500 1.00 95.12 129 THR A C 1
ATOM 1039 O O . THR A 1 129 ? -7.068 5.251 9.977 1.00 95.12 129 THR A O 1
ATOM 1042 N N . PRO A 1 130 ? -8.436 5.452 8.191 1.00 92.06 130 PRO A N 1
ATOM 1043 C CA . PRO A 1 130 ? -7.357 5.766 7.252 1.00 92.06 130 PRO A CA 1
ATOM 1044 C C . PRO A 1 130 ? -6.487 6.938 7.723 1.00 92.06 130 PRO A C 1
ATOM 1046 O O . PRO A 1 130 ? -5.272 6.787 7.844 1.00 92.06 130 PRO A O 1
ATOM 1049 N N . ALA A 1 131 ? -7.112 8.052 8.115 1.00 91.19 131 ALA A N 1
ATOM 1050 C CA . ALA A 1 131 ? -6.418 9.240 8.613 1.00 91.19 131 ALA A CA 1
ATOM 1051 C C . ALA A 1 131 ? -5.622 8.965 9.901 1.00 91.19 131 ALA A C 1
ATOM 1053 O O . ALA A 1 131 ? -4.468 9.379 10.040 1.00 91.19 131 ALA A O 1
ATOM 1054 N N . GLY A 1 132 ? -6.214 8.233 10.853 1.00 92.69 132 GLY A N 1
ATOM 1055 C CA . GLY A 1 132 ? -5.536 7.866 12.097 1.00 92.69 132 GLY A CA 1
ATOM 1056 C C . GLY A 1 132 ? -4.339 6.943 11.860 1.00 92.69 132 GLY A C 1
ATOM 1057 O O . GLY A 1 132 ? -3.292 7.099 12.493 1.00 92.69 132 GLY A O 1
ATOM 1058 N N . PHE A 1 133 ? -4.472 6.009 10.919 1.00 92.38 133 PHE A N 1
ATOM 1059 C CA . PHE A 1 133 ? -3.412 5.089 10.526 1.00 92.38 133 PHE A CA 1
ATOM 1060 C C . PHE A 1 133 ? -2.256 5.815 9.830 1.00 92.38 133 PHE A C 1
ATOM 1062 O O . PHE A 1 133 ? -1.106 5.658 10.252 1.00 92.38 133 PHE A O 1
ATOM 1069 N N . ALA A 1 134 ? -2.566 6.656 8.837 1.00 90.44 134 ALA A N 1
ATOM 1070 C CA . ALA A 1 134 ? -1.594 7.466 8.105 1.00 90.44 134 ALA A CA 1
ATOM 1071 C C . ALA A 1 134 ? -0.781 8.351 9.062 1.00 90.44 134 ALA A C 1
ATOM 1073 O O . ALA A 1 134 ? 0.451 8.298 9.078 1.00 90.44 134 ALA A O 1
ATOM 1074 N N . LYS A 1 135 ? -1.463 9.076 9.960 1.00 90.19 135 LYS A N 1
ATOM 1075 C CA . LYS A 1 135 ? -0.817 9.951 10.948 1.00 90.19 135 LYS A CA 1
ATOM 1076 C C . LYS A 1 135 ? 0.105 9.189 11.902 1.00 90.19 135 LYS A C 1
ATOM 1078 O O . LYS A 1 135 ? 1.200 9.656 12.198 1.00 90.19 135 LYS A O 1
ATOM 1083 N N . ARG A 1 136 ? -0.325 8.027 12.405 1.00 90.69 136 ARG A N 1
ATOM 1084 C CA . ARG A 1 136 ? 0.418 7.273 13.429 1.00 90.69 136 ARG A CA 1
ATOM 1085 C C . ARG A 1 136 ? 1.698 6.630 12.896 1.00 90.69 136 ARG A C 1
ATOM 1087 O O . ARG A 1 136 ? 2.647 6.480 13.660 1.00 90.69 136 ARG A O 1
ATOM 1094 N N . ARG A 1 137 ? 1.720 6.211 11.628 1.00 88.44 137 ARG A N 1
ATOM 1095 C CA . ARG A 1 137 ? 2.881 5.532 11.022 1.00 88.44 137 ARG A CA 1
ATOM 1096 C C . ARG A 1 137 ? 3.812 6.471 10.254 1.00 88.44 137 ARG A C 1
ATOM 1098 O O . ARG A 1 137 ? 4.925 6.075 9.919 1.00 88.44 137 ARG A O 1
ATOM 1105 N N . CYS A 1 138 ? 3.387 7.706 9.995 1.00 91.69 138 CYS A N 1
ATOM 1106 C CA . CYS A 1 138 ? 4.189 8.701 9.294 1.00 91.69 138 CYS A CA 1
ATOM 1107 C C . CYS A 1 138 ? 5.035 9.546 10.258 1.00 91.69 138 CYS A C 1
ATOM 1109 O O . CYS A 1 138 ? 4.734 10.712 10.525 1.00 91.69 138 CYS A O 1
ATOM 1111 N N . VAL A 1 139 ? 6.094 8.947 10.805 1.00 93.56 139 VAL A N 1
ATOM 1112 C CA . VAL A 1 139 ? 6.977 9.592 11.789 1.00 93.56 139 VAL A CA 1
ATOM 1113 C C . VAL A 1 139 ? 8.454 9.405 11.441 1.00 93.56 139 VAL A C 1
ATOM 1115 O O . VAL A 1 139 ? 8.819 8.462 10.740 1.00 93.56 139 VAL A O 1
ATOM 1118 N N . ASP A 1 140 ? 9.290 10.303 11.963 1.00 96.50 140 ASP A N 1
ATOM 1119 C CA . ASP A 1 140 ? 10.750 10.189 11.945 1.00 96.50 140 ASP A CA 1
ATOM 1120 C C . ASP A 1 140 ? 11.221 9.762 13.340 1.00 96.50 140 ASP A C 1
ATOM 1122 O O . ASP A 1 140 ? 11.374 10.593 14.238 1.00 96.50 140 ASP A O 1
ATOM 1126 N N . SER A 1 141 ? 11.411 8.459 13.552 1.00 95.69 141 SER A N 1
ATOM 1127 C CA . SER A 1 141 ? 11.836 7.914 14.849 1.00 95.69 141 SER A CA 1
ATOM 1128 C C . SER A 1 141 ? 13.293 8.238 15.184 1.00 95.69 141 SER A C 1
ATOM 1130 O O . SER A 1 141 ? 13.640 8.281 16.360 1.00 95.69 141 SER A O 1
ATOM 1132 N N . TYR A 1 142 ? 14.134 8.523 14.183 1.00 96.62 142 TYR A N 1
ATOM 1133 C CA . TYR A 1 142 ? 15.526 8.954 14.387 1.00 96.62 142 TYR A CA 1
ATOM 1134 C C . TYR A 1 142 ? 15.676 10.470 14.627 1.00 96.62 142 TYR A C 1
ATOM 1136 O O . TYR A 1 142 ? 16.782 10.987 14.804 1.00 96.62 142 TYR A O 1
ATOM 1144 N N . GLY A 1 143 ? 14.547 11.183 14.682 1.00 97.44 143 GLY A N 1
ATOM 1145 C CA . GLY A 1 143 ? 14.468 12.620 14.909 1.00 97.44 143 GLY A CA 1
ATOM 1146 C C . GLY A 1 143 ? 14.529 13.420 13.609 1.00 97.44 143 GLY A C 1
ATOM 1147 O O . GLY A 1 143 ? 15.424 13.239 12.786 1.00 97.44 143 GLY A O 1
ATOM 1148 N N . THR A 1 144 ? 13.597 14.363 13.452 1.00 96.81 144 THR A N 1
ATOM 1149 C CA . THR A 1 144 ? 13.406 15.145 12.218 1.00 96.81 144 THR A CA 1
ATOM 1150 C C . THR A 1 144 ? 14.683 15.839 11.738 1.00 96.81 144 THR A C 1
ATOM 1152 O O . THR A 1 144 ? 14.990 15.803 10.553 1.00 96.81 144 THR A O 1
ATOM 1155 N N . SER A 1 145 ? 15.468 16.436 12.645 1.00 97.44 145 SER A N 1
ATOM 1156 C CA . SER A 1 145 ? 16.720 17.121 12.277 1.00 97.44 145 SER A CA 1
ATOM 1157 C C . SER A 1 145 ? 17.775 16.152 11.730 1.00 97.44 145 SER A C 1
ATOM 1159 O O . SER A 1 145 ? 18.448 16.457 10.748 1.00 97.44 145 SER A O 1
ATOM 1161 N N . ASN A 1 146 ? 17.901 14.963 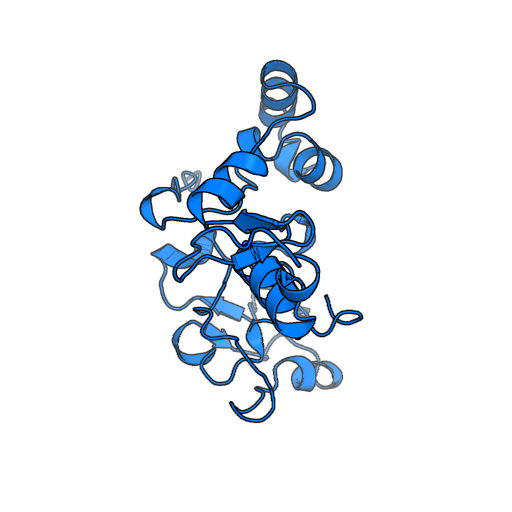12.326 1.00 97.75 146 ASN A N 1
ATOM 1162 C CA . ASN A 1 146 ? 18.848 13.953 11.858 1.00 97.75 146 ASN A CA 1
ATOM 1163 C C . ASN A 1 146 ? 18.394 13.354 10.528 1.00 97.75 146 ASN A C 1
ATOM 1165 O O . ASN A 1 146 ? 19.196 13.226 9.608 1.00 97.75 146 ASN A O 1
ATOM 1169 N N . CYS A 1 147 ? 17.103 13.043 10.407 1.00 97.81 147 CYS A N 1
ATOM 1170 C CA . CYS A 1 147 ? 16.526 12.560 9.162 1.00 97.81 147 CYS A CA 1
ATOM 1171 C C . CYS A 1 147 ? 16.693 13.570 8.023 1.00 97.81 147 CYS A C 1
ATOM 1173 O O . CYS A 1 147 ? 17.055 13.158 6.926 1.00 97.81 147 CYS A O 1
ATOM 1175 N N . ALA A 1 148 ? 16.516 14.871 8.280 1.00 97.88 148 ALA A N 1
ATOM 1176 C CA . ALA A 1 148 ? 16.768 15.922 7.295 1.00 97.88 148 ALA A CA 1
ATOM 1177 C C . ALA A 1 148 ? 18.234 15.928 6.832 1.00 97.88 148 ALA A C 1
ATOM 1179 O O . ALA A 1 148 ? 18.494 15.826 5.639 1.00 97.88 148 ALA A O 1
ATOM 1180 N N . LYS A 1 149 ? 19.198 15.901 7.766 1.00 97.88 149 LYS A N 1
ATOM 1181 C CA . LYS A 1 149 ? 20.636 15.832 7.433 1.00 97.88 149 LYS A CA 1
ATOM 1182 C C . LYS A 1 149 ? 21.008 14.602 6.601 1.00 97.88 149 LYS A C 1
ATOM 1184 O O . LYS A 1 149 ? 21.928 14.667 5.789 1.00 97.88 149 LYS A O 1
ATOM 1189 N N . LEU A 1 150 ? 20.356 13.464 6.842 1.00 97.62 150 LEU A N 1
ATOM 1190 C CA . LEU A 1 150 ? 20.546 12.245 6.052 1.00 97.62 150 LEU A CA 1
ATOM 1191 C C . LEU A 1 150 ? 19.884 12.377 4.673 1.00 97.62 150 LEU A C 1
ATOM 1193 O O . LEU A 1 150 ? 20.482 12.016 3.661 1.00 97.62 150 LEU A O 1
ATOM 1197 N N . ALA A 1 151 ? 18.677 12.937 4.609 1.00 96.69 151 ALA A N 1
ATOM 1198 C CA . ALA A 1 151 ? 17.982 13.189 3.353 1.00 96.69 151 ALA A CA 1
ATOM 1199 C C . ALA A 1 151 ? 18.772 14.132 2.430 1.00 96.69 151 ALA A C 1
ATOM 1201 O O . ALA A 1 151 ? 18.899 13.828 1.244 1.00 96.69 151 ALA A O 1
ATOM 1202 N N . ASP A 1 152 ? 19.396 15.181 2.976 1.00 97.12 152 ASP A N 1
ATOM 1203 C CA . ASP A 1 152 ? 20.272 16.108 2.239 1.00 97.12 152 ASP A CA 1
ATOM 1204 C C . ASP A 1 152 ? 21.487 15.400 1.612 1.00 97.12 152 ASP A C 1
ATOM 1206 O O . ASP A 1 152 ? 22.034 15.844 0.605 1.00 97.12 152 ASP A O 1
ATOM 1210 N N . LYS A 1 153 ? 21.897 14.258 2.176 1.00 96.81 153 LYS A N 1
ATOM 1211 C CA . LYS A 1 153 ? 22.978 13.397 1.666 1.00 96.81 153 LYS A CA 1
ATOM 1212 C C . LYS A 1 153 ? 22.484 12.285 0.733 1.00 96.81 153 LYS A C 1
ATOM 1214 O O . LYS A 1 153 ? 23.241 11.367 0.416 1.00 96.81 153 LYS A O 1
ATOM 1219 N N . LEU A 1 154 ? 21.230 12.361 0.280 1.00 95.69 154 LEU A N 1
ATOM 1220 C CA . LEU A 1 154 ? 20.563 11.378 -0.584 1.00 95.69 154 LEU A CA 1
ATOM 1221 C C . LEU A 1 154 ? 20.378 9.993 0.062 1.00 95.69 154 LEU A C 1
ATOM 1223 O O . LEU A 1 154 ? 20.152 8.999 -0.635 1.00 95.69 154 LEU A O 1
ATOM 1227 N N . GLU A 1 155 ? 20.405 9.907 1.395 1.00 96.38 155 GLU A N 1
ATOM 1228 C CA . GLU A 1 155 ? 20.266 8.631 2.111 1.00 96.38 155 GLU A CA 1
ATOM 1229 C C . GLU A 1 155 ? 18.885 7.999 1.922 1.00 96.38 155 GLU A C 1
ATOM 1231 O O . GLU A 1 155 ? 18.767 6.777 1.975 1.00 96.38 155 GLU A O 1
ATOM 1236 N N . CYS A 1 156 ? 17.845 8.788 1.612 1.00 94.00 156 CYS A N 1
ATOM 1237 C CA . CYS A 1 156 ? 16.527 8.249 1.251 1.00 94.00 156 CYS A CA 1
ATOM 1238 C C . CYS A 1 156 ? 16.610 7.235 0.095 1.00 94.00 156 CYS A C 1
ATOM 1240 O O . CYS A 1 156 ? 15.824 6.293 0.059 1.00 94.00 156 CYS A O 1
ATOM 1242 N N . TYR A 1 157 ? 17.573 7.398 -0.817 1.00 91.62 157 TYR A N 1
ATOM 1243 C CA . TYR A 1 157 ? 17.791 6.498 -1.949 1.00 91.62 157 TYR A CA 1
ATOM 1244 C C . TYR A 1 157 ? 18.923 5.502 -1.681 1.00 91.62 157 TYR A C 1
ATOM 1246 O O . TYR A 1 157 ? 18.774 4.312 -1.945 1.00 91.62 157 TYR A O 1
ATOM 1254 N N . ARG A 1 158 ? 20.048 5.976 -1.127 1.00 92.50 158 ARG A N 1
ATOM 1255 C CA . ARG A 1 158 ? 21.266 5.167 -0.925 1.00 92.50 158 ARG A CA 1
ATOM 1256 C C . ARG A 1 158 ? 21.154 4.177 0.231 1.00 92.50 158 ARG A C 1
ATOM 1258 O O . ARG A 1 158 ? 21.763 3.114 0.186 1.00 92.50 158 ARG A O 1
ATOM 1265 N N . ASN A 1 159 ? 20.371 4.523 1.247 1.00 92.81 159 ASN A N 1
ATOM 1266 C CA . ASN A 1 159 ? 20.171 3.734 2.455 1.00 92.81 159 ASN A CA 1
ATOM 1267 C C . ASN A 1 159 ? 18.675 3.621 2.771 1.00 92.81 159 ASN A C 1
ATOM 1269 O O . ASN A 1 159 ? 18.213 3.833 3.897 1.00 92.81 159 ASN A O 1
ATOM 1273 N N . ALA A 1 160 ? 17.903 3.291 1.733 1.00 90.31 160 ALA A N 1
ATOM 1274 C CA . ALA A 1 160 ? 16.454 3.204 1.806 1.00 90.31 160 ALA A CA 1
ATOM 1275 C C . ALA A 1 160 ? 15.983 2.285 2.943 1.00 90.31 160 ALA A C 1
ATOM 1277 O O . ALA A 1 160 ? 15.028 2.634 3.619 1.00 90.31 1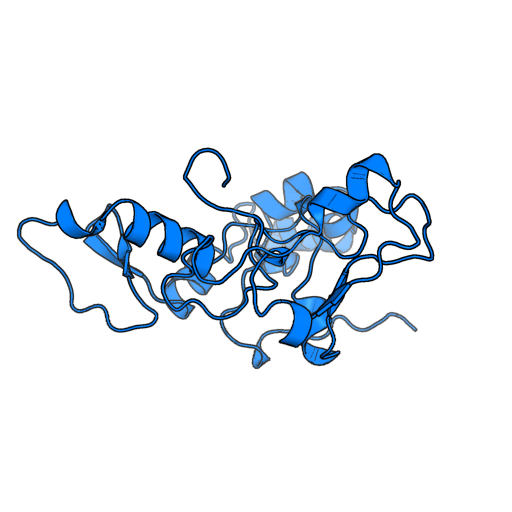60 ALA A O 1
ATOM 1278 N N . SER A 1 161 ? 16.673 1.178 3.234 1.00 91.06 161 SER A N 1
ATOM 1279 C CA . SER A 1 161 ? 16.315 0.277 4.341 1.00 91.06 161 SER A CA 1
ATOM 1280 C C . SER A 1 161 ? 16.344 0.963 5.712 1.00 91.06 161 SER A C 1
ATOM 1282 O O . SER A 1 161 ? 15.411 0.813 6.501 1.00 91.06 161 SER A O 1
ATOM 1284 N N . PHE A 1 162 ? 17.386 1.747 6.012 1.00 94.50 162 PHE A N 1
ATOM 1285 C CA . PHE A 1 162 ? 17.434 2.515 7.257 1.00 94.50 162 PHE A CA 1
ATOM 1286 C C . PHE A 1 162 ? 16.384 3.628 7.248 1.00 94.50 162 PHE A C 1
ATOM 1288 O O . PHE A 1 162 ? 15.668 3.823 8.233 1.00 94.50 162 PHE A O 1
ATOM 1295 N N . MET A 1 163 ? 16.270 4.346 6.131 1.00 95.06 163 MET A N 1
ATOM 1296 C CA . MET A 1 163 ? 15.399 5.513 6.029 1.00 95.06 163 MET A CA 1
ATOM 1297 C C . MET A 1 163 ? 13.911 5.143 6.049 1.00 95.06 163 MET A C 1
ATOM 1299 O O . MET A 1 163 ? 13.108 5.872 6.626 1.00 95.06 163 MET A O 1
ATOM 1303 N N . THR A 1 164 ? 13.519 3.994 5.500 1.00 91.94 164 THR A N 1
ATOM 1304 C CA . THR A 1 164 ? 12.137 3.493 5.559 1.00 91.94 164 THR A CA 1
ATOM 1305 C C . THR A 1 164 ? 11.773 2.981 6.944 1.00 91.94 164 THR A C 1
ATOM 1307 O O . THR A 1 164 ? 10.600 3.001 7.301 1.00 91.94 164 THR A O 1
ATOM 1310 N N . ALA A 1 165 ? 12.734 2.565 7.764 1.00 91.44 165 ALA A N 1
ATOM 1311 C CA . ALA A 1 165 ? 12.470 2.230 9.158 1.00 91.44 165 ALA A CA 1
ATOM 1312 C C . ALA A 1 165 ? 12.403 3.481 10.050 1.00 91.44 165 ALA A C 1
ATOM 1314 O O . ALA A 1 165 ? 11.591 3.526 10.974 1.00 91.44 165 ALA A O 1
ATOM 1315 N N . ASN A 1 166 ? 13.228 4.496 9.764 1.00 95.19 166 ASN A N 1
ATOM 1316 C CA . ASN A 1 166 ? 13.541 5.540 10.741 1.00 95.19 166 ASN A CA 1
ATOM 1317 C C . ASN A 1 166 ? 13.171 6.978 10.354 1.00 95.19 166 ASN A C 1
ATOM 1319 O O . ASN A 1 166 ? 13.022 7.829 11.230 1.00 95.19 166 ASN A O 1
ATOM 1323 N N . CYS A 1 167 ? 13.038 7.257 9.061 1.00 96.44 167 CYS A N 1
ATOM 1324 C CA . CYS A 1 167 ? 12.910 8.603 8.498 1.00 96.44 167 CYS A CA 1
ATOM 1325 C C . CYS A 1 167 ? 11.792 8.675 7.447 1.00 96.44 167 CYS A C 1
ATOM 1327 O O . CYS A 1 167 ? 11.917 9.331 6.408 1.00 96.44 167 CYS A O 1
ATOM 1329 N N . ARG A 1 168 ? 10.692 7.951 7.692 1.00 93.31 168 ARG A N 1
ATOM 1330 C CA . ARG A 1 168 ? 9.587 7.789 6.736 1.00 93.31 168 ARG A CA 1
ATOM 1331 C C . ARG A 1 168 ? 8.958 9.110 6.341 1.00 93.31 168 ARG A C 1
ATOM 1333 O O . ARG A 1 168 ? 8.610 9.285 5.174 1.00 93.31 168 ARG A O 1
ATOM 1340 N N . LYS A 1 169 ? 8.775 10.008 7.310 1.00 93.62 169 LYS A N 1
ATOM 1341 C CA . LYS A 1 169 ? 8.123 11.294 7.078 1.00 93.62 169 LYS A CA 1
ATOM 1342 C C . LYS A 1 169 ? 9.028 12.178 6.236 1.00 93.62 169 LYS A C 1
ATOM 1344 O O . LYS A 1 169 ? 8.581 12.668 5.202 1.00 93.62 169 LYS A O 1
ATOM 1349 N N . THR A 1 170 ? 10.294 12.310 6.628 1.00 95.50 170 THR A N 1
ATOM 1350 C CA . THR A 1 170 ? 11.279 13.093 5.873 1.00 95.50 170 THR A CA 1
ATOM 1351 C C . THR A 1 170 ? 11.439 12.577 4.439 1.00 95.50 170 THR A C 1
ATOM 1353 O O . THR A 1 170 ? 11.365 13.359 3.495 1.00 95.50 170 THR A O 1
ATOM 1356 N N . CYS A 1 171 ? 11.568 11.261 4.243 1.00 93.19 171 CYS A N 1
ATOM 1357 C CA . CYS A 1 171 ? 11.731 10.672 2.909 1.00 93.19 171 CYS A CA 1
ATOM 1358 C C . CYS A 1 171 ? 10.418 10.473 2.135 1.00 93.19 171 CYS A C 1
ATOM 1360 O O . CYS A 1 171 ? 10.422 9.870 1.064 1.00 93.19 171 CYS A O 1
ATOM 1362 N N . LYS A 1 172 ? 9.280 10.942 2.664 1.00 90.94 172 LYS A N 1
ATOM 1363 C CA . LYS A 1 172 ? 7.956 10.786 2.039 1.00 90.94 172 LYS A CA 1
ATOM 1364 C C . LYS A 1 172 ? 7.605 9.321 1.716 1.00 90.94 172 LYS A C 1
ATOM 1366 O O . LYS A 1 172 ? 6.947 9.028 0.717 1.00 90.94 172 LYS A O 1
ATOM 1371 N N . PHE A 1 173 ? 8.011 8.380 2.568 1.00 90.81 173 PHE A N 1
ATOM 1372 C CA . PHE A 1 173 ? 7.680 6.945 2.479 1.00 90.81 173 PHE A CA 1
ATOM 1373 C C . PHE A 1 173 ? 6.400 6.569 3.233 1.00 90.81 173 PHE A C 1
ATOM 1375 O O . PHE A 1 173 ? 6.106 5.395 3.453 1.00 90.81 173 PHE A O 1
ATOM 1382 N N . CYS A 1 174 ? 5.635 7.564 3.665 1.00 89.50 174 CYS A N 1
ATOM 1383 C CA . CYS A 1 174 ? 4.386 7.351 4.373 1.00 89.50 174 CYS A CA 1
ATOM 1384 C C . CYS A 1 174 ? 3.276 6.842 3.453 1.00 89.50 174 CYS A C 1
ATOM 1386 O O . CYS A 1 174 ? 3.199 7.230 2.287 1.00 89.50 174 CYS A O 1
ATOM 1388 N N . TYR A 1 175 ? 2.388 6.030 4.026 1.00 89.38 175 TYR A N 1
ATOM 1389 C CA . TYR A 1 175 ? 1.063 5.796 3.464 1.00 89.38 175 TYR A CA 1
ATOM 1390 C C . TYR A 1 175 ? 0.275 7.113 3.457 1.00 89.38 175 TYR A C 1
ATOM 1392 O O . TYR A 1 175 ? 0.282 7.845 4.450 1.00 89.38 175 TYR A O 1
ATOM 1400 N N . THR A 1 176 ? -0.408 7.386 2.351 1.00 84.25 176 THR A N 1
ATOM 1401 C CA . THR A 1 176 ? -1.262 8.561 2.148 1.00 84.25 176 THR A CA 1
ATOM 1402 C C . THR A 1 176 ? -2.721 8.122 2.086 1.00 84.25 176 THR A C 1
ATOM 1404 O O . THR A 1 176 ? -3.079 7.249 1.297 1.00 84.25 176 THR A O 1
ATOM 1407 N N . ASP A 1 177 ? -3.575 8.692 2.938 1.00 77.75 177 ASP A N 1
ATOM 1408 C CA . ASP A 1 177 ? -5.015 8.410 2.943 1.00 77.75 177 ASP A CA 1
ATOM 1409 C C . ASP A 1 177 ? -5.798 9.294 1.962 1.00 77.75 177 ASP A C 1
ATOM 1411 O O . ASP A 1 177 ? -6.974 9.028 1.708 1.00 77.75 177 ASP A O 1
ATOM 1415 N N . LYS A 1 178 ? -5.153 10.314 1.379 1.00 67.12 178 LYS A N 1
ATOM 1416 C CA . LYS A 1 178 ? -5.737 11.207 0.374 1.00 67.12 178 LYS A CA 1
ATOM 1417 C C . LYS A 1 178 ? -4.818 11.389 -0.825 1.00 67.12 178 LYS A C 1
ATOM 1419 O O . LYS A 1 178 ? -3.618 11.613 -0.691 1.00 67.12 178 LYS A O 1
ATOM 1424 N N . LEU A 1 179 ? -5.427 11.418 -2.007 1.00 55.44 179 LEU A N 1
ATOM 1425 C CA . LEU A 1 179 ? -4.745 11.717 -3.269 1.00 55.44 179 LEU A CA 1
ATOM 1426 C C . LEU A 1 179 ? -4.144 13.129 -3.312 1.00 55.44 179 LEU A C 1
ATOM 1428 O O . LEU A 1 179 ? -3.140 13.337 -3.985 1.00 55.44 179 LEU A O 1
ATOM 1432 N N . SER A 1 180 ? -4.719 14.083 -2.571 1.00 48.66 180 SER A N 1
ATOM 1433 C CA . SER A 1 180 ? -4.197 15.452 -2.436 1.00 48.66 180 SER A CA 1
ATOM 1434 C C . SER A 1 180 ? -2.828 15.527 -1.760 1.00 48.66 180 SER A C 1
ATOM 1436 O O . SER A 1 180 ? -2.123 16.518 -1.926 1.00 48.66 180 SER A O 1
ATOM 1438 N N . ASP A 1 181 ? -2.454 14.498 -0.999 1.00 54.59 181 ASP A N 1
ATOM 1439 C CA . ASP A 1 181 ? -1.255 14.511 -0.158 1.00 54.59 181 ASP A CA 1
ATOM 1440 C C . ASP A 1 181 ? -0.016 14.008 -0.919 1.00 54.59 181 ASP A C 1
ATOM 1442 O O . ASP A 1 181 ? 1.111 14.076 -0.419 1.00 54.59 181 ASP A O 1
ATOM 1446 N N . LEU A 1 182 ? -0.207 13.556 -2.165 1.00 54.06 182 LEU A N 1
ATOM 1447 C CA . LEU A 1 182 ? 0.858 13.268 -3.117 1.00 54.06 182 LEU A CA 1
ATOM 1448 C C . LEU A 1 182 ? 1.488 14.583 -3.587 1.00 54.06 182 LEU A C 1
ATOM 1450 O O . LEU A 1 182 ? 1.189 15.093 -4.664 1.00 54.06 182 LEU A O 1
ATOM 1454 N N . GLN A 1 183 ? 2.387 15.149 -2.780 1.00 47.16 183 GLN A N 1
ATOM 1455 C CA . GLN A 1 183 ? 3.291 16.188 -3.266 1.00 47.16 183 GLN A CA 1
ATOM 1456 C C . GLN A 1 183 ? 4.110 15.597 -4.415 1.00 47.16 183 GLN A C 1
ATOM 1458 O O . GLN A 1 183 ? 4.969 14.743 -4.181 1.00 47.16 183 GLN A O 1
ATOM 1463 N N . MET A 1 184 ? 3.833 16.042 -5.644 1.00 39.31 184 MET A N 1
ATOM 1464 C CA . MET A 1 184 ? 4.639 15.709 -6.814 1.00 39.31 184 MET A CA 1
ATOM 1465 C C . MET A 1 184 ? 6.097 16.041 -6.487 1.00 39.31 184 MET A C 1
ATOM 1467 O O . MET A 1 184 ? 6.432 17.196 -6.221 1.00 39.31 184 MET A O 1
ATOM 1471 N N . VAL A 1 185 ? 6.956 15.021 -6.422 1.00 37.00 185 VAL A N 1
ATOM 1472 C CA . VAL A 1 185 ? 8.403 15.248 -6.399 1.00 37.00 185 VAL A CA 1
ATOM 1473 C C . VAL A 1 185 ? 8.710 15.971 -7.710 1.00 37.00 185 VAL A C 1
ATOM 1475 O O . VAL A 1 185 ? 8.283 15.470 -8.754 1.00 37.00 185 VAL A O 1
ATOM 1478 N N . PRO A 1 186 ? 9.361 17.147 -7.695 1.00 29.34 186 PRO A N 1
ATOM 1479 C CA . PRO A 1 186 ? 9.752 17.784 -8.937 1.00 29.34 186 PRO A CA 1
ATOM 1480 C C . PRO A 1 186 ? 10.649 16.798 -9.679 1.00 29.34 186 PRO A C 1
ATOM 1482 O O . PRO A 1 186 ? 11.670 16.351 -9.153 1.00 2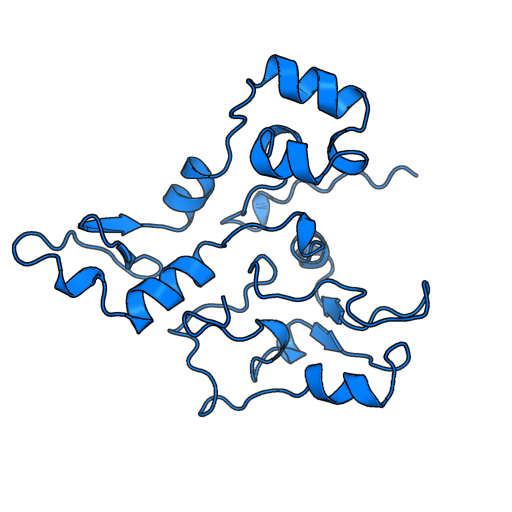9.34 186 PRO A O 1
ATOM 1485 N N . VAL A 1 187 ? 10.214 16.409 -10.876 1.00 29.95 187 VAL A N 1
ATOM 1486 C CA . VAL A 1 187 ? 11.092 15.769 -11.847 1.00 29.95 187 VAL A CA 1
ATOM 1487 C C . VAL A 1 187 ? 12.192 16.792 -12.081 1.00 29.95 187 VAL A C 1
ATOM 1489 O O . VAL A 1 187 ? 11.912 17.889 -12.562 1.00 29.95 187 VAL A O 1
ATOM 1492 N N . VAL A 1 188 ? 13.402 16.481 -11.623 1.00 31.81 188 VAL A N 1
ATOM 1493 C CA . VAL A 1 188 ? 14.576 17.291 -11.933 1.00 31.81 188 VAL A CA 1
ATOM 1494 C C . VAL A 1 188 ? 14.709 17.235 -13.452 1.00 31.81 188 VAL A C 1
ATOM 1496 O O . VAL A 1 188 ? 14.929 16.159 -14.007 1.00 31.81 188 VAL A O 1
ATOM 1499 N N . THR A 1 189 ? 14.422 18.366 -14.092 1.00 36.69 189 THR A N 1
ATOM 1500 C CA . THR A 1 189 ? 14.627 18.611 -15.523 1.00 36.69 189 THR A CA 1
ATOM 1501 C C . THR A 1 189 ? 16.104 18.637 -15.849 1.00 36.69 189 THR A C 1
ATOM 1503 O O . THR A 1 189 ? 16.838 19.259 -15.045 1.00 36.69 189 THR A O 1
#

Radius of gyration: 18.01 Å; chains: 1; bounding box: 41×38×49 Å

Foldseek 3Di:
DVVLPDAALQQEPCNVVFKDFDCPQADPVCVCSNHHDYCVRDPQVPDDRQLLALSYAAQCPRGPDPPDGRIDTPDPLCNVSNDHNLLGDHAPSNQQVSCVVVVLQVCVPDDQDDADPPWDQHVVNDIDDNVNQQVVQQDQQVDQVVLLVCVVVVCCPVVVNCCSVGVCNVSVSTHDPDSVVPPPDPPPD

pLDDT: mean 90.91, std 13.07, range [29.34, 98.12]

Organism: Hymenolepis diminuta (NCBI:txid6216)

InterPro domains:
  IPR001506 Peptidase M12A [PF01400] (1-102)
  IPR001506 Peptidase M12A [PR00480] (9-26)
  IPR001506 Peptidase M12A [PR00480] (48-63)
  IPR001506 Peptidase M12A [PR00480] (90-103)
  IPR001506 Peptidase M12A [PS51864] (1-105)
  IPR003582 ShKT domain [PF01549] (138-174)
  IPR003582 ShKT domain [PS51670] (138-174)
  IPR003582 ShKT domain [SM00254] (137-175)
  IPR024079 Metallopeptidase, catalytic domain superfamily [G3DSA:3.40.390.10] (1-107)